Protein AF-A0A1R0GYL0-F1 (afdb_monomer_lite)

Foldseek 3Di:
DDDPVVVVVVVVVVVVVCVVVDVPPPDCVPVDPPWDKDKDKDKDDFDPPDDPVLVVVVVVCVVPPPPDDGDDDTFIFMWMWMATPVPGDIDTCDDDPDPPTPTDDPDDPPVVVVVVVVVVCCVVDPDDPPQLAAADDPPDDDDDDDDDDDDDDDDDDDDDDDDDDDDDDDDRDHAYAPDQAAPQVRHGQDQDDPPDPVSSQQWTAFPVGYIHGNVRVLVVVVVAQADPPPRHGGDDD

Radius of gyration: 33.48 Å; chains: 1; bounding box: 88×49×74 Å

Secondary structure (DSSP, 8-state):
---HHHHHHHHHHHHHHHHHH-TT---GGGS-TT--EEEEEEEPPPPTT--HHHHHHHHHHHHS------PPPPPPEEEEEEEETTTTEEEES-BTTB---EE-----TTHHHHHHHHHHHHHHS-----S-PPBP-------------------------------------PBP-S-SB-TTT-SB------SSTTGGGGEEE-TTS-EEEHHHHHHHHHH-SB-TTT-PBPPP-

Sequence (237 aa):
MPDSKTFNDSRAIIIDHYNKTFNDAVLEEDSNKDCEYFLLGKVIPVGQNFTSDDMSDIEKELENPTGKSMSRPPKMDLDLLVFSQNCNVVLTTKKNNSTEPLEGIKIQVYETKAKYASFLFSILFPETYNYHPFVSRNDEETNSTDRRDSSSSGLGIHNPSPINENDDMGQESAVSVTSKRCAICMLQVETESRSGLIGRASYMVTPCHHIFHTSCLDEWMRIKLECPVCRTPLPPI

InterPro domains:
  IPR001841 Zinc finger, RING-type [PF13639] (181-231)
  IPR001841 Zinc finger, RING-type [PS50089] (182-231)
  IPR001841 Zinc finger, RING-type [SM00184] (182-230)
  IPR013083 Zinc finger, RING/FYVE/PHD-type [G3DSA:3.30.40.10] (168-236)
  IPR050731 HRD1 family E3 ubiquitin-protein ligases [PTHR22763] (146-236)

pLDDT: mean 70.72, std 18.89, range [26.94, 95.25]

Organism: NCBI:txid133383

Structure (mmCIF, N/CA/C/O backbone):
data_AF-A0A1R0GYL0-F1
#
_entry.id   AF-A0A1R0GYL0-F1
#
loop_
_atom_site.group_PDB
_atom_site.id
_atom_site.type_symbol
_atom_site.label_atom_id
_atom_site.label_alt_id
_atom_site.label_comp_id
_atom_site.label_asym_id
_atom_site.label_entity_id
_atom_site.label_seq_id
_atom_site.pdbx_PDB_ins_code
_atom_site.Cartn_x
_atom_site.Cartn_y
_atom_site.Cartn_z
_atom_site.occupancy
_atom_site.B_iso_or_equiv
_atom_site.auth_seq_id
_atom_site.auth_comp_id
_atom_site.auth_asym_id
_atom_site.auth_atom_id
_atom_site.pdbx_PDB_model_num
ATOM 1 N N . MET A 1 1 ? -27.306 -15.040 3.546 1.00 48.69 1 MET A N 1
ATOM 2 C CA . MET A 1 1 ? -27.269 -14.742 4.993 1.00 48.69 1 MET A CA 1
ATOM 3 C C . MET A 1 1 ? -26.193 -15.629 5.592 1.00 48.69 1 MET A C 1
ATOM 5 O O . MET A 1 1 ? -26.243 -16.816 5.287 1.00 48.69 1 MET A O 1
ATOM 9 N N . PRO A 1 2 ? -25.189 -15.094 6.305 1.00 56.81 2 PRO A N 1
ATOM 10 C CA . PRO A 1 2 ? -24.201 -15.937 6.973 1.00 56.81 2 PRO A CA 1
ATOM 11 C C . PRO A 1 2 ? -24.902 -16.860 7.977 1.00 56.81 2 PRO A C 1
ATOM 13 O O . PRO A 1 2 ? -25.923 -16.497 8.562 1.00 56.81 2 PRO A O 1
ATOM 16 N N . ASP A 1 3 ? -24.390 -18.076 8.110 1.00 78.56 3 ASP A N 1
ATOM 17 C CA . ASP A 1 3 ? -24.867 -19.073 9.057 1.00 78.56 3 ASP A CA 1
ATOM 18 C C . ASP A 1 3 ? -24.568 -18.637 10.498 1.00 78.56 3 ASP A C 1
ATOM 20 O O . ASP A 1 3 ? -23.594 -17.932 10.781 1.00 78.56 3 ASP A O 1
ATOM 24 N N . SER A 1 4 ? -25.419 -19.062 11.433 1.00 78.19 4 SER A N 1
ATOM 25 C CA . SER A 1 4 ? -25.304 -18.702 12.853 1.00 78.19 4 SER A CA 1
ATOM 26 C C . SER A 1 4 ? -23.952 -19.093 13.452 1.00 78.19 4 SER A C 1
ATOM 28 O O . SER A 1 4 ? -23.466 -18.429 14.364 1.00 78.19 4 SER A O 1
ATOM 30 N N . LYS A 1 5 ? -23.313 -20.134 12.909 1.00 83.12 5 LYS A N 1
ATOM 31 C CA . LYS A 1 5 ? -21.987 -20.582 13.322 1.00 83.12 5 LYS A CA 1
ATOM 32 C C . LYS A 1 5 ? -20.902 -19.566 12.956 1.00 83.12 5 LYS A C 1
ATOM 34 O O . LYS A 1 5 ? -20.141 -19.178 13.833 1.00 83.12 5 LYS A O 1
ATOM 39 N N . THR A 1 6 ? -20.878 -19.071 11.719 1.00 77.69 6 THR A N 1
ATOM 40 C CA . THR A 1 6 ? -19.921 -18.032 11.300 1.00 77.69 6 THR A CA 1
ATOM 41 C C . THR A 1 6 ? -20.101 -16.743 12.099 1.00 77.69 6 THR A C 1
ATOM 43 O O . THR A 1 6 ? -19.114 -16.104 12.461 1.00 77.69 6 THR A O 1
ATOM 46 N N . PHE A 1 7 ? -21.343 -16.376 12.431 1.00 69.25 7 PHE A N 1
ATOM 47 C CA . PHE A 1 7 ? -21.630 -15.226 13.295 1.00 69.25 7 PHE A CA 1
ATOM 48 C C . PHE A 1 7 ? -21.096 -15.421 14.725 1.00 69.25 7 PHE A C 1
ATOM 50 O O . PHE A 1 7 ? -20.469 -14.525 15.282 1.00 69.25 7 PHE A O 1
ATOM 57 N N . ASN A 1 8 ? -21.273 -16.610 15.304 1.00 77.25 8 ASN A N 1
ATOM 58 C CA . ASN A 1 8 ? -20.774 -16.916 16.647 1.00 77.25 8 ASN A CA 1
ATOM 59 C C . ASN A 1 8 ? -19.242 -17.003 16.704 1.00 77.25 8 ASN A C 1
ATOM 61 O O . ASN A 1 8 ? -18.635 -16.495 17.645 1.00 77.25 8 ASN A O 1
ATOM 65 N N . ASP A 1 9 ? -18.616 -17.591 15.684 1.00 83.56 9 ASP A N 1
ATOM 66 C CA . ASP A 1 9 ? -17.158 -17.719 15.600 1.00 83.56 9 ASP A CA 1
ATOM 67 C C . ASP A 1 9 ? -16.501 -16.333 15.447 1.00 83.56 9 ASP A C 1
ATOM 69 O O . ASP A 1 9 ? -15.512 -16.023 16.112 1.00 83.56 9 ASP A O 1
ATOM 73 N N . SER A 1 10 ? -17.090 -15.451 14.632 1.00 72.88 10 SER A N 1
ATOM 74 C CA . SER A 1 10 ? -16.619 -14.065 14.491 1.00 72.88 10 SER A CA 1
ATOM 75 C C . SER A 1 10 ? -16.852 -13.231 15.754 1.00 72.88 10 SER A C 1
ATOM 77 O O . SER A 1 10 ? -15.957 -12.487 16.156 1.00 72.88 10 SER A O 1
ATOM 79 N N . ARG A 1 11 ? -17.986 -13.414 16.443 1.00 75.06 11 ARG A N 1
ATOM 80 C CA . ARG A 1 11 ? -18.254 -12.798 17.753 1.00 75.06 11 ARG A CA 1
ATOM 81 C C . ARG A 1 11 ? -17.190 -13.175 18.789 1.00 75.06 11 ARG A C 1
ATOM 83 O O . ARG A 1 11 ? -16.691 -12.300 19.488 1.00 75.06 11 ARG A O 1
ATOM 90 N N . ALA A 1 12 ? -16.803 -14.449 18.860 1.00 79.94 12 ALA A N 1
ATOM 91 C CA . ALA A 1 12 ? -15.796 -14.920 19.813 1.00 79.94 12 ALA A CA 1
ATOM 92 C C . ALA A 1 12 ? -14.412 -14.284 19.582 1.00 79.94 12 ALA A C 1
ATOM 94 O O . ALA A 1 12 ? -13.741 -13.901 20.539 1.00 79.94 12 ALA A O 1
ATOM 95 N N . ILE A 1 13 ? -14.008 -14.121 18.318 1.00 79.81 13 ILE A N 1
ATOM 96 C CA . ILE A 1 13 ? -12.730 -13.487 17.952 1.00 79.81 13 ILE A CA 1
ATOM 97 C C . ILE A 1 13 ? -12.723 -12.003 18.340 1.00 79.81 13 ILE A C 1
ATOM 99 O O . ILE A 1 13 ? -11.727 -11.504 18.862 1.00 79.81 13 ILE A O 1
ATOM 103 N N . ILE A 1 14 ? -13.836 -11.301 18.107 1.00 70.12 14 ILE A N 1
ATOM 104 C CA . ILE A 1 14 ? -13.983 -9.887 18.471 1.00 70.12 14 ILE A CA 1
ATOM 105 C C . ILE A 1 14 ? -13.894 -9.726 19.995 1.00 70.12 14 ILE A C 1
ATOM 107 O O . ILE A 1 14 ? -13.119 -8.900 20.471 1.00 70.12 14 ILE A O 1
ATOM 111 N N . ILE A 1 15 ? -14.613 -10.554 20.760 1.00 71.00 15 ILE A N 1
ATOM 112 C CA . ILE A 1 15 ? -14.594 -10.520 22.232 1.00 71.00 15 ILE A CA 1
ATOM 113 C C . ILE A 1 15 ? -13.180 -10.770 22.785 1.00 71.00 15 ILE A C 1
ATOM 115 O O . ILE A 1 15 ? -12.730 -10.030 23.659 1.00 71.00 15 ILE A O 1
ATOM 119 N N . ASP A 1 16 ? -12.449 -11.763 22.264 1.00 78.75 16 ASP A N 1
ATOM 120 C CA . ASP A 1 16 ? -11.065 -12.045 22.687 1.00 78.75 16 ASP A CA 1
ATOM 121 C C . ASP A 1 16 ? -10.112 -10.873 22.398 1.00 78.75 16 ASP A C 1
ATOM 123 O O . ASP A 1 16 ? -9.238 -10.563 23.209 1.00 78.75 16 ASP A O 1
ATOM 127 N N . HIS A 1 17 ? -10.297 -10.186 21.268 1.00 69.44 17 HIS A N 1
ATOM 128 C CA . HIS A 1 17 ? -9.487 -9.023 20.916 1.00 69.44 17 HIS A CA 1
ATOM 129 C C . HIS A 1 17 ? -9.746 -7.841 21.860 1.00 69.44 17 HIS A C 1
ATOM 131 O O . HIS A 1 17 ? -8.799 -7.281 22.409 1.00 69.44 17 HIS A O 1
ATOM 137 N N . TYR A 1 18 ? -11.014 -7.504 22.116 1.00 56.72 18 TYR A N 1
ATOM 138 C CA . TYR A 1 18 ? -11.371 -6.380 22.989 1.00 56.72 18 TYR A CA 1
ATOM 139 C C . TYR A 1 18 ? -10.976 -6.612 24.452 1.00 56.72 18 TYR A C 1
ATOM 141 O O . TYR A 1 18 ? -10.431 -5.700 25.073 1.00 56.72 18 TYR A O 1
ATOM 149 N N . ASN A 1 19 ? -11.139 -7.834 24.969 1.00 60.44 19 ASN A N 1
ATOM 150 C CA . ASN A 1 19 ? -10.719 -8.192 26.330 1.00 60.44 19 ASN A CA 1
ATOM 151 C C . ASN A 1 19 ? -9.202 -8.076 26.544 1.00 60.44 19 ASN A C 1
ATOM 153 O O . ASN A 1 19 ? -8.753 -7.844 27.662 1.00 60.44 19 ASN A O 1
ATOM 157 N N . LYS A 1 20 ? -8.397 -8.234 25.485 1.00 63.56 20 LYS A N 1
ATOM 158 C CA . LYS A 1 20 ? -6.936 -8.066 25.554 1.00 63.56 20 LYS A CA 1
ATOM 159 C C . LYS A 1 20 ? -6.496 -6.606 25.506 1.00 63.56 20 LYS A C 1
ATOM 161 O O . LYS A 1 20 ? -5.394 -6.302 25.956 1.00 63.56 20 LYS A O 1
ATOM 166 N N . THR A 1 21 ? -7.308 -5.718 24.936 1.00 49.72 21 THR A N 1
ATOM 167 C CA . THR A 1 21 ? -6.934 -4.315 24.693 1.00 49.72 21 THR A CA 1
ATOM 168 C C . THR A 1 21 ? -7.527 -3.359 25.727 1.00 49.72 21 THR A C 1
ATOM 170 O O . THR A 1 21 ? -6.908 -2.347 26.040 1.00 49.72 21 THR A O 1
ATOM 173 N N . PHE A 1 22 ? -8.681 -3.687 26.308 1.00 48.06 22 PHE A N 1
ATOM 174 C CA . PHE A 1 22 ? -9.379 -2.832 27.261 1.00 48.06 22 PHE A CA 1
ATOM 175 C C . PHE A 1 22 ? -9.906 -3.669 28.432 1.00 48.06 22 PHE A C 1
ATOM 177 O O . PHE A 1 22 ? -10.863 -4.420 28.279 1.00 48.06 22 PHE A O 1
ATOM 184 N N . ASN A 1 23 ? -9.331 -3.495 29.627 1.00 51.31 23 ASN A N 1
ATOM 185 C CA . ASN A 1 23 ? -9.823 -4.155 30.850 1.00 51.31 23 ASN A CA 1
ATOM 186 C C . ASN A 1 23 ? -11.242 -3.701 31.270 1.00 51.31 23 ASN A C 1
ATOM 188 O O . ASN A 1 23 ? -11.839 -4.347 32.119 1.00 51.31 23 ASN A O 1
ATOM 192 N N . ASP A 1 24 ? -11.772 -2.623 30.676 1.00 50.41 24 ASP A N 1
ATOM 193 C CA . ASP A 1 24 ? -13.107 -2.056 30.941 1.00 50.41 24 ASP A CA 1
ATOM 194 C C . ASP A 1 24 ? -13.906 -1.830 29.634 1.00 50.41 24 ASP A C 1
ATOM 196 O O . ASP A 1 24 ? -14.695 -0.887 29.530 1.00 50.41 24 ASP A O 1
ATOM 200 N N . ALA A 1 25 ? -13.698 -2.637 28.585 1.00 42.41 25 ALA A N 1
ATOM 201 C CA . ALA A 1 25 ? -14.632 -2.609 27.458 1.00 42.41 25 ALA A CA 1
ATOM 202 C C . ALA A 1 25 ? -15.966 -3.211 27.920 1.00 42.41 25 ALA A C 1
ATOM 204 O O . ALA A 1 25 ? -16.074 -4.419 28.110 1.00 42.41 25 ALA A O 1
ATOM 205 N N . VAL A 1 26 ? -16.974 -2.359 28.118 1.00 49.19 26 VAL A N 1
ATOM 206 C CA . VAL A 1 26 ? -18.366 -2.762 28.363 1.00 49.19 26 VAL A CA 1
ATOM 207 C C . VAL A 1 26 ? -18.815 -3.628 27.180 1.00 49.19 26 VAL A C 1
ATOM 209 O O . VAL A 1 26 ? -19.062 -3.119 26.087 1.00 49.19 26 VAL A O 1
ATOM 212 N N . LEU A 1 27 ? -18.827 -4.949 27.374 1.00 46.47 27 LEU A N 1
ATOM 213 C CA . LEU A 1 27 ? -19.212 -5.929 26.362 1.00 46.47 27 LEU A CA 1
ATOM 214 C C . LEU A 1 27 ? -20.727 -5.862 26.115 1.00 46.47 27 LEU A C 1
ATOM 216 O O . LEU A 1 27 ? -21.514 -5.671 27.038 1.00 46.47 27 LEU A O 1
ATOM 220 N N . GLU A 1 28 ? -21.141 -6.090 24.864 1.00 50.44 28 GLU A N 1
ATOM 221 C CA . GLU A 1 28 ? -22.541 -6.070 24.397 1.00 50.44 28 GLU A CA 1
ATOM 222 C C . GLU A 1 28 ? -23.508 -6.981 25.184 1.00 50.44 28 GLU A C 1
ATOM 224 O O . GLU A 1 28 ? -24.721 -6.846 25.030 1.00 50.44 28 GLU A O 1
ATOM 229 N N . GLU A 1 29 ? -23.018 -7.899 26.025 1.00 49.88 29 GLU A N 1
ATOM 230 C CA . GLU A 1 29 ? -23.872 -8.752 26.869 1.00 49.88 29 GLU A CA 1
ATOM 231 C C . GLU A 1 29 ? -24.602 -7.981 27.976 1.00 49.88 29 GLU A C 1
ATOM 233 O O . GLU A 1 29 ? -25.660 -8.435 28.410 1.00 49.88 29 GLU A O 1
ATOM 238 N N . ASP A 1 30 ? -24.131 -6.782 28.331 1.00 47.06 30 ASP A N 1
ATOM 239 C CA . ASP A 1 30 ? -24.835 -5.871 29.243 1.00 47.06 30 ASP A CA 1
ATOM 240 C C . ASP A 1 30 ? -25.770 -4.889 28.509 1.00 47.06 30 ASP A C 1
ATOM 242 O O . ASP A 1 30 ? -26.484 -4.103 29.143 1.00 47.06 30 ASP A O 1
ATOM 246 N N . SER A 1 31 ? -25.809 -4.924 27.168 1.00 51.12 31 SER A N 1
ATOM 247 C CA . SER A 1 31 ? -26.788 -4.148 26.405 1.00 51.12 31 SER A CA 1
ATOM 248 C C . SER A 1 31 ? -28.138 -4.863 26.428 1.00 51.12 31 SER A C 1
ATOM 250 O O . SER A 1 31 ? -28.392 -5.841 25.721 1.00 51.12 31 SER A O 1
ATOM 252 N N . ASN A 1 32 ? -29.022 -4.407 27.313 1.00 55.00 32 ASN A N 1
ATOM 253 C CA . ASN A 1 32 ? -30.397 -4.883 27.350 1.00 55.00 32 ASN A CA 1
ATOM 254 C C . ASN A 1 32 ? -31.016 -4.642 25.961 1.00 55.00 32 ASN A C 1
ATOM 256 O O . ASN A 1 32 ? -30.908 -3.538 25.424 1.00 55.00 32 ASN A O 1
ATOM 260 N N . LYS A 1 33 ? -31.670 -5.652 25.374 1.00 58.66 33 LYS A N 1
ATOM 261 C CA . LYS A 1 33 ? -32.236 -5.577 24.007 1.00 58.66 33 LYS A CA 1
ATOM 262 C C . LYS A 1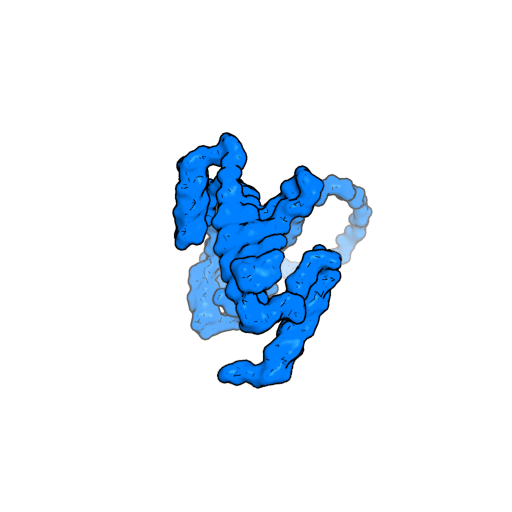 33 ? -33.287 -4.466 23.835 1.00 58.66 33 LYS A C 1
ATOM 264 O O . LYS A 1 33 ? -33.640 -4.146 22.704 1.00 58.66 33 LYS A O 1
ATOM 269 N N . ASP A 1 34 ? -33.731 -3.874 24.943 1.00 74.25 34 ASP A N 1
ATOM 270 C CA . ASP A 1 34 ? -34.719 -2.796 25.016 1.00 7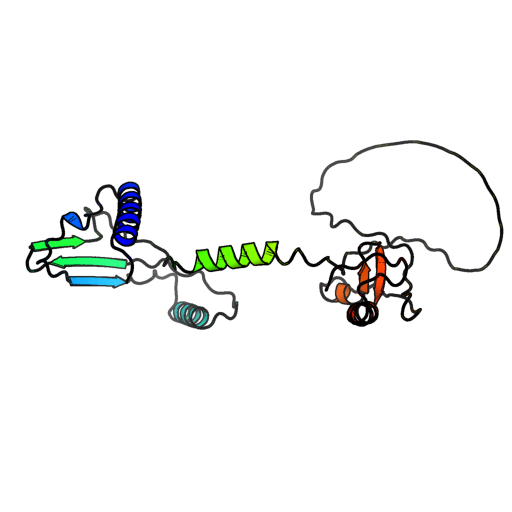4.25 34 ASP A CA 1
ATOM 271 C C . ASP A 1 34 ? -34.096 -1.394 25.244 1.00 74.25 34 ASP A C 1
ATOM 273 O O . ASP A 1 34 ? -34.815 -0.396 25.373 1.00 74.25 34 ASP A O 1
ATOM 277 N N . CYS A 1 35 ? -32.761 -1.278 25.312 1.00 76.50 35 CYS A N 1
ATOM 278 C CA . CYS A 1 35 ? -32.083 0.014 25.432 1.00 76.50 35 CYS A CA 1
ATOM 279 C C . CYS A 1 35 ? -31.913 0.676 24.058 1.00 76.50 35 CYS A C 1
ATOM 281 O O . CYS A 1 35 ? -31.200 0.170 23.193 1.00 76.50 35 CYS A O 1
ATOM 283 N N . GLU A 1 36 ? -32.489 1.863 23.877 1.00 81.62 36 GLU A N 1
ATOM 284 C CA . GLU A 1 36 ? -32.104 2.758 22.783 1.00 81.62 36 GLU A CA 1
ATOM 285 C C . GLU A 1 36 ? -30.829 3.513 23.176 1.00 81.62 36 GLU A C 1
ATOM 287 O O . GLU A 1 36 ? -30.760 4.065 24.280 1.00 81.62 36 GLU A O 1
ATOM 292 N N . TYR A 1 37 ? -29.827 3.534 22.294 1.00 81.56 37 TYR A N 1
ATOM 293 C CA . TYR A 1 37 ? -28.556 4.226 22.511 1.00 81.56 37 TYR A CA 1
ATOM 294 C C . TYR A 1 37 ? -28.390 5.375 21.518 1.00 81.56 37 TYR A C 1
ATOM 296 O O . TYR A 1 37 ? -28.484 5.191 20.306 1.00 81.56 37 TYR A O 1
ATOM 304 N N . PHE A 1 38 ? -28.075 6.554 22.042 1.00 83.44 38 PHE A N 1
ATOM 305 C CA . PHE A 1 38 ? -27.713 7.737 21.275 1.00 83.44 38 PHE A CA 1
ATOM 306 C C . PHE A 1 38 ? -26.204 7.924 21.328 1.00 83.44 38 PHE A C 1
ATOM 308 O O . PHE A 1 38 ? -25.622 7.950 22.411 1.00 83.44 38 PHE A O 1
ATOM 315 N N . LEU A 1 39 ? -25.582 8.077 20.161 1.00 85.62 39 LEU A N 1
ATOM 316 C CA . LEU A 1 39 ? -24.150 8.302 20.011 1.00 85.62 39 LEU A CA 1
ATOM 317 C C . LEU A 1 39 ? -23.914 9.722 19.493 1.00 85.62 39 LEU A C 1
ATOM 319 O O . LEU A 1 39 ? -24.354 10.081 18.402 1.00 85.62 39 LEU A O 1
ATOM 323 N N . LEU A 1 40 ? -23.215 10.528 20.285 1.00 84.69 40 LEU A N 1
ATOM 324 C CA . LEU A 1 40 ? -22.771 11.870 19.934 1.00 84.69 40 LEU A CA 1
ATOM 325 C C . LEU A 1 40 ? -21.248 11.855 19.823 1.00 84.69 40 LEU A C 1
ATOM 327 O O . LEU A 1 40 ? -20.556 11.557 20.794 1.00 84.69 40 LEU A O 1
ATOM 331 N N . GLY A 1 41 ? -20.733 12.166 18.635 1.00 85.62 41 GLY A N 1
ATOM 332 C CA . GLY A 1 41 ? -19.300 12.268 18.367 1.00 85.62 41 GLY A CA 1
ATOM 333 C C . GLY A 1 41 ? -18.910 13.701 18.023 1.00 85.62 41 GLY A C 1
ATOM 334 O O . GLY A 1 41 ? -19.577 14.343 17.210 1.00 85.62 41 GLY A O 1
ATOM 335 N N . LYS A 1 42 ? -17.823 14.201 18.613 1.00 84.38 42 LYS A N 1
ATOM 336 C CA . LYS A 1 42 ? -17.222 15.493 18.270 1.00 84.38 42 LYS A CA 1
ATOM 337 C C . LYS A 1 42 ? -15.750 15.301 17.928 1.00 84.38 42 LYS A C 1
ATOM 339 O O . LYS A 1 42 ? -14.988 14.802 18.747 1.00 84.38 42 LYS A O 1
ATOM 344 N N . VAL A 1 43 ? -15.350 15.764 16.746 1.00 85.69 43 VAL A N 1
ATOM 345 C CA . VAL A 1 43 ? -13.934 15.863 16.373 1.00 85.69 43 VAL A CA 1
ATOM 346 C C . VAL A 1 43 ? -13.328 17.085 17.064 1.00 85.69 43 VAL A C 1
ATOM 348 O O . VAL A 1 43 ? -13.901 18.180 17.028 1.00 85.69 43 VAL A O 1
ATOM 351 N N . ILE A 1 44 ? -12.196 16.898 17.734 1.00 82.50 44 ILE A N 1
ATOM 352 C CA . ILE A 1 44 ? -11.471 17.976 18.410 1.00 82.50 44 ILE A CA 1
ATOM 353 C C . ILE A 1 44 ? -10.735 18.818 17.355 1.00 82.50 44 ILE A C 1
ATOM 355 O O . ILE A 1 44 ? -10.193 18.264 16.397 1.00 82.50 44 ILE A O 1
ATOM 359 N N . PRO A 1 45 ? -10.722 20.159 17.487 1.00 83.44 45 PRO A N 1
ATOM 360 C CA . PRO A 1 45 ? -9.996 21.015 16.559 1.00 83.44 45 PRO A CA 1
ATOM 361 C C . PRO A 1 45 ? -8.498 20.696 16.557 1.00 83.44 45 PRO A C 1
ATOM 363 O O . PRO A 1 45 ? -7.888 20.489 17.606 1.00 83.44 45 PRO A O 1
ATOM 366 N N . VAL A 1 46 ? -7.907 20.720 15.365 1.00 83.38 46 VAL A N 1
ATOM 367 C CA . VAL A 1 46 ? -6.467 20.540 15.161 1.00 83.38 46 VAL A CA 1
ATOM 368 C C . VAL A 1 46 ? -5.696 21.684 15.840 1.00 83.38 46 VAL A C 1
ATOM 370 O O . VAL A 1 46 ? -6.152 22.829 15.864 1.00 83.38 46 VAL A O 1
ATOM 373 N N . GLY A 1 47 ? -4.533 21.380 16.426 1.00 79.31 47 GLY A N 1
ATOM 374 C CA . GLY A 1 47 ? -3.682 22.379 17.083 1.00 79.31 47 GLY A CA 1
ATOM 375 C C . GLY A 1 47 ? -3.209 23.491 16.133 1.00 79.31 47 GLY A C 1
ATOM 376 O O . GLY A 1 47 ? -3.223 23.329 14.917 1.00 79.31 47 GLY A O 1
ATOM 377 N N . GLN A 1 48 ? -2.712 24.605 16.688 1.00 79.81 48 GLN A N 1
ATOM 378 C CA . GLN A 1 48 ? -2.320 25.827 15.946 1.00 79.81 48 GLN A CA 1
ATOM 379 C C . GLN A 1 48 ? -1.213 25.644 14.884 1.00 79.81 48 GLN A C 1
ATOM 381 O O . GLN A 1 48 ? -0.866 26.596 14.193 1.00 79.81 48 GLN A O 1
ATOM 386 N N . ASN A 1 49 ? -0.650 24.444 14.747 1.00 83.00 49 ASN A N 1
ATOM 387 C CA . ASN A 1 49 ? 0.418 24.129 13.798 1.00 83.00 49 ASN A CA 1
ATOM 388 C C . ASN A 1 49 ? -0.075 23.936 12.353 1.00 83.00 49 ASN A C 1
ATOM 390 O O . ASN A 1 49 ? 0.753 23.728 11.472 1.00 83.00 49 ASN A O 1
ATOM 394 N N . PHE A 1 50 ? -1.389 23.965 12.117 1.00 83.56 50 PHE A N 1
ATOM 395 C CA . PHE A 1 50 ? -1.998 23.761 10.804 1.00 83.56 50 PHE A CA 1
ATOM 396 C C . PHE A 1 50 ? -2.816 24.983 10.399 1.00 83.56 50 PHE A C 1
ATOM 398 O O . PHE A 1 50 ? -3.609 25.501 11.190 1.00 83.56 50 PHE A O 1
ATOM 405 N N . THR A 1 51 ? -2.639 25.437 9.160 1.00 87.81 51 THR A N 1
ATOM 406 C CA . THR A 1 51 ? -3.482 26.480 8.569 1.00 87.81 51 THR A CA 1
ATOM 407 C C . THR A 1 51 ? -4.697 25.868 7.865 1.00 87.81 51 THR A C 1
ATOM 409 O O . THR A 1 51 ? -4.730 24.674 7.568 1.00 87.81 51 THR A O 1
ATOM 412 N N . SER A 1 52 ? -5.719 26.684 7.584 1.00 87.00 52 SER A N 1
ATOM 413 C CA . SER A 1 52 ? -6.890 26.231 6.814 1.00 87.00 52 SER A CA 1
ATOM 414 C C . SER A 1 52 ? -6.509 25.749 5.411 1.00 87.00 52 SER A C 1
ATOM 416 O O . SER A 1 52 ? -7.147 24.838 4.886 1.00 87.00 52 SER A O 1
ATOM 418 N N . ASP A 1 53 ? -5.474 26.346 4.819 1.00 89.56 53 ASP A N 1
ATOM 419 C CA . ASP A 1 53 ? -4.999 25.984 3.485 1.00 89.56 53 ASP A CA 1
ATOM 420 C C . ASP A 1 53 ? -4.315 24.613 3.511 1.00 89.56 53 ASP A C 1
ATOM 422 O O . ASP A 1 53 ? -4.587 23.780 2.651 1.00 89.56 53 ASP A O 1
ATOM 426 N N . ASP A 1 54 ? -3.521 24.330 4.552 1.00 88.56 54 ASP A N 1
ATOM 427 C CA . ASP A 1 54 ? -2.915 23.007 4.750 1.00 88.56 54 ASP A CA 1
ATOM 428 C C . ASP A 1 54 ? -3.983 21.911 4.866 1.00 88.56 54 ASP A C 1
ATOM 430 O O . ASP A 1 54 ? -3.839 20.836 4.286 1.00 88.56 54 ASP A O 1
ATOM 434 N N . MET A 1 55 ? -5.071 22.185 5.595 1.00 87.56 55 MET A N 1
ATOM 435 C CA . MET A 1 55 ? -6.181 21.240 5.750 1.00 87.56 55 MET A CA 1
ATOM 436 C C . MET A 1 55 ? -6.899 20.990 4.419 1.00 87.56 55 MET A C 1
ATOM 438 O O . MET A 1 55 ? -7.159 19.837 4.080 1.00 87.56 55 MET A O 1
ATOM 442 N N . SER A 1 56 ? -7.158 22.045 3.639 1.00 89.12 56 SER A N 1
ATOM 443 C CA . SER A 1 56 ? -7.782 21.917 2.317 1.00 89.12 56 SER A CA 1
ATOM 444 C C . SER A 1 56 ? -6.896 21.162 1.325 1.00 89.12 56 SER A C 1
ATOM 446 O O . SER A 1 56 ? -7.414 20.401 0.505 1.00 89.12 56 SER A O 1
ATOM 448 N N . ASP A 1 57 ? -5.580 21.373 1.374 1.00 90.69 57 ASP A N 1
ATOM 449 C CA . ASP A 1 57 ? -4.625 20.648 0.538 1.00 90.69 57 ASP A CA 1
ATOM 450 C C . ASP A 1 57 ? -4.624 19.158 0.896 1.00 90.69 57 ASP A C 1
ATOM 452 O O . ASP A 1 57 ? -4.696 18.312 0.000 1.00 90.69 57 ASP A O 1
ATOM 456 N N . ILE A 1 58 ? -4.630 18.840 2.198 1.00 89.25 58 ILE A N 1
ATOM 457 C CA . ILE A 1 58 ? -4.708 17.459 2.681 1.00 89.25 58 ILE A CA 1
ATOM 458 C C . ILE A 1 58 ? -5.999 16.775 2.221 1.00 89.25 58 ILE A C 1
ATOM 460 O O . ILE A 1 58 ? -5.943 15.658 1.707 1.00 89.25 58 ILE A O 1
ATOM 464 N N . GLU A 1 59 ? -7.153 17.428 2.376 1.00 89.69 59 GLU A N 1
ATOM 465 C CA . GLU A 1 59 ? -8.451 16.884 1.955 1.00 89.69 59 GLU A CA 1
ATOM 466 C C . GLU A 1 59 ? -8.491 16.604 0.451 1.00 89.69 59 GLU A C 1
ATOM 468 O O . GLU A 1 59 ? -8.886 15.519 0.027 1.00 89.69 59 GLU A O 1
ATOM 473 N N . LYS A 1 60 ? -8.010 17.545 -0.364 1.00 91.25 60 LYS A N 1
ATOM 474 C CA . LYS A 1 60 ? -8.023 17.411 -1.822 1.00 91.25 60 LYS A CA 1
ATOM 475 C C . LYS A 1 60 ? -7.149 16.260 -2.321 1.00 91.25 60 LYS A C 1
ATOM 477 O O . LYS A 1 60 ? -7.544 15.550 -3.246 1.00 91.25 60 LYS A O 1
ATOM 482 N N . GLU A 1 61 ? -5.976 16.082 -1.724 1.00 90.69 61 GLU A N 1
ATOM 483 C CA . GLU A 1 61 ? -5.072 14.975 -2.048 1.00 90.69 61 GLU A CA 1
ATOM 484 C C . GLU A 1 61 ? -5.606 13.630 -1.525 1.00 90.69 61 GLU A C 1
ATOM 486 O O . GLU A 1 61 ? -5.403 12.601 -2.166 1.00 90.69 61 GLU A O 1
ATOM 491 N N . LEU A 1 62 ? -6.332 13.618 -0.398 1.00 85.50 62 LEU A N 1
ATOM 492 C CA . LEU A 1 62 ? -7.029 12.422 0.092 1.00 85.50 62 LEU A CA 1
ATOM 493 C C . LEU A 1 62 ? -8.180 12.004 -0.830 1.00 85.50 62 LEU A C 1
ATOM 495 O O . LEU A 1 62 ? -8.389 10.809 -1.038 1.00 85.50 62 LEU A O 1
ATOM 499 N N . GLU A 1 63 ? -8.926 12.964 -1.380 1.00 90.69 63 GLU A N 1
ATOM 500 C CA . GLU A 1 63 ? -9.975 12.694 -2.367 1.00 90.69 63 GLU A CA 1
ATOM 501 C C . GLU A 1 63 ? -9.394 12.228 -3.709 1.00 90.69 63 GLU A C 1
ATOM 503 O O . GLU A 1 63 ? -9.965 11.349 -4.355 1.00 90.69 63 GLU A O 1
ATOM 508 N N . ASN A 1 64 ? -8.260 12.802 -4.127 1.00 92.56 64 ASN A N 1
ATOM 509 C CA . ASN A 1 64 ? -7.620 12.532 -5.412 1.00 92.56 64 ASN A CA 1
ATOM 510 C C . ASN A 1 64 ? -6.096 12.378 -5.237 1.00 92.56 64 ASN A C 1
ATOM 512 O O . ASN A 1 64 ? -5.383 13.378 -5.311 1.00 92.56 64 ASN A O 1
ATOM 516 N N . PRO A 1 65 ? -5.572 11.153 -5.046 1.00 87.69 65 PRO A N 1
ATOM 517 C CA . PRO A 1 65 ? -4.154 10.941 -4.763 1.00 87.69 65 PRO A CA 1
ATOM 518 C C . PRO A 1 65 ? -3.292 11.255 -5.995 1.00 87.69 65 PRO A C 1
ATOM 520 O O . PRO A 1 65 ? -3.290 10.506 -6.973 1.00 87.69 65 PRO A O 1
ATOM 523 N N . THR A 1 66 ? -2.543 12.357 -5.947 1.00 89.50 66 THR A N 1
ATOM 524 C CA . THR A 1 66 ? -1.625 12.806 -7.008 1.00 89.50 66 THR A CA 1
ATOM 525 C C . THR A 1 66 ? -0.151 12.550 -6.686 1.00 89.50 66 THR A C 1
ATOM 527 O O . THR A 1 66 ? 0.703 12.668 -7.566 1.00 89.50 66 THR A O 1
ATOM 530 N N . GLY A 1 67 ? 0.161 12.169 -5.445 1.00 87.31 67 GLY A N 1
ATOM 531 C CA . GLY A 1 67 ? 1.522 11.970 -4.953 1.00 87.31 67 GLY A CA 1
ATOM 532 C C . GLY A 1 67 ? 2.247 13.277 -4.622 1.00 87.31 67 GLY A C 1
ATOM 533 O O . GLY A 1 67 ? 3.478 13.291 -4.545 1.00 87.31 67 GLY A O 1
ATOM 534 N N . LYS A 1 68 ? 1.518 14.387 -4.445 1.00 86.50 68 LYS A N 1
ATOM 535 C CA . LYS A 1 68 ? 2.101 15.681 -4.065 1.00 86.50 68 LYS A CA 1
ATOM 536 C C . LYS A 1 68 ? 2.687 15.581 -2.651 1.00 86.50 68 LYS A C 1
ATOM 538 O O . LYS A 1 68 ? 2.064 15.047 -1.739 1.00 86.50 68 LYS A O 1
ATOM 543 N N . SER A 1 69 ? 3.887 16.126 -2.442 1.00 84.38 69 SER A N 1
ATOM 544 C CA . SER A 1 69 ? 4.448 16.246 -1.090 1.00 84.38 69 SER A CA 1
ATOM 545 C C . SER A 1 69 ? 3.590 17.206 -0.262 1.00 84.38 69 SER A C 1
ATOM 547 O O . SER A 1 69 ? 3.433 18.365 -0.646 1.00 84.38 69 SER A O 1
ATOM 549 N N . MET A 1 70 ? 3.076 16.745 0.879 1.00 82.81 70 MET A N 1
ATOM 550 C CA . MET A 1 70 ? 2.210 17.528 1.766 1.00 82.81 70 MET A CA 1
ATOM 551 C C . MET A 1 70 ? 2.706 17.544 3.212 1.00 82.81 70 MET A C 1
ATOM 553 O O . MET A 1 70 ? 3.589 16.772 3.600 1.00 82.81 70 MET A O 1
ATOM 557 N N . SER A 1 71 ? 2.116 18.431 4.017 1.00 82.56 71 SER A N 1
ATOM 558 C CA . SER A 1 71 ? 2.241 18.392 5.471 1.00 82.56 71 SER A CA 1
ATOM 559 C C . SER A 1 71 ? 1.687 17.067 6.013 1.00 82.56 71 SER A C 1
ATOM 561 O O . SER A 1 71 ? 0.831 16.415 5.411 1.00 82.56 71 SER A O 1
ATOM 563 N N . ARG A 1 72 ? 2.241 16.602 7.138 1.00 81.44 72 ARG A N 1
ATOM 564 C CA . ARG A 1 72 ? 1.821 15.325 7.729 1.00 81.44 72 ARG A CA 1
ATOM 565 C C . ARG A 1 72 ? 0.379 15.450 8.233 1.00 81.44 72 ARG A C 1
ATOM 567 O O . ARG A 1 72 ? 0.098 16.448 8.894 1.00 81.44 72 ARG A O 1
ATOM 574 N N . PRO A 1 73 ? -0.494 14.451 8.004 1.00 82.44 73 PRO A N 1
ATOM 575 C CA . PRO A 1 73 ? -1.855 14.481 8.521 1.00 82.44 73 PRO A CA 1
ATOM 576 C C . PRO A 1 73 ? -1.865 14.724 10.038 1.00 82.44 73 PRO A C 1
ATOM 578 O O . PRO A 1 73 ? -1.105 14.061 10.758 1.00 82.44 73 PRO A O 1
ATOM 581 N N . PRO A 1 74 ? -2.683 15.665 10.539 1.00 81.69 74 PRO A N 1
ATOM 582 C CA . PRO A 1 74 ? -2.804 15.890 11.970 1.00 81.69 74 PRO A CA 1
ATOM 583 C C . PRO A 1 74 ? -3.398 14.659 12.656 1.00 81.69 74 PRO A C 1
ATOM 585 O O . PRO A 1 74 ? -4.202 13.926 12.076 1.00 81.69 74 PRO A O 1
ATOM 588 N N . LYS A 1 75 ? -3.029 14.444 13.922 1.00 77.56 75 LYS A N 1
ATOM 589 C CA . LYS A 1 75 ? -3.745 13.486 14.766 1.00 77.56 75 LYS A CA 1
ATOM 590 C C . LYS A 1 75 ? -5.185 13.974 14.944 1.00 77.56 75 LYS A C 1
ATOM 592 O O . LYS A 1 75 ? -5.395 15.137 15.280 1.00 77.56 75 LYS A O 1
ATOM 597 N N . MET A 1 76 ? -6.150 13.100 14.676 1.00 75.62 76 MET A N 1
ATOM 598 C CA . MET A 1 76 ? -7.566 13.379 14.892 1.00 75.62 76 MET A CA 1
ATOM 599 C C . MET A 1 76 ? -7.997 12.747 16.207 1.00 75.62 76 MET A C 1
ATOM 601 O O . MET A 1 76 ? -7.925 11.527 16.349 1.00 75.62 76 MET A O 1
ATOM 605 N N . ASP A 1 77 ? -8.492 13.582 17.112 1.00 76.88 77 ASP A N 1
ATOM 606 C CA . ASP A 1 77 ? -9.058 13.141 18.379 1.00 76.88 77 ASP A CA 1
ATOM 607 C C . ASP A 1 77 ? -10.587 13.211 18.300 1.00 76.88 77 ASP A C 1
ATOM 609 O O . ASP A 1 77 ? -11.160 14.207 17.838 1.00 76.88 77 ASP A O 1
ATOM 613 N N . LEU A 1 78 ? -11.256 12.146 18.744 1.00 79.38 78 LEU A N 1
ATOM 614 C CA . LEU A 1 78 ? -12.712 12.046 18.782 1.00 79.38 78 LEU A CA 1
ATOM 615 C C . LEU A 1 78 ? -13.191 11.914 20.230 1.00 79.38 78 LEU A C 1
ATOM 617 O O . LEU A 1 78 ? -12.868 10.941 20.914 1.00 79.38 78 LEU A O 1
ATOM 621 N N . ASP A 1 79 ? -14.029 12.855 20.657 1.00 79.25 79 ASP A N 1
ATOM 622 C CA . ASP A 1 79 ? -14.803 12.736 21.890 1.00 79.25 79 ASP A CA 1
ATOM 623 C C . ASP A 1 79 ? -16.127 12.038 21.585 1.00 79.25 79 ASP A C 1
ATOM 625 O O . ASP A 1 79 ? -16.917 12.514 20.762 1.00 79.25 79 ASP A O 1
ATOM 629 N N . LEU A 1 80 ? -16.375 10.915 22.262 1.00 81.12 80 LEU A N 1
ATOM 630 C CA . LEU A 1 80 ? -17.589 10.124 22.099 1.00 81.12 80 LEU A CA 1
ATOM 631 C C . LEU A 1 80 ? -18.401 10.121 23.395 1.00 81.12 80 LEU A C 1
ATOM 633 O O . LEU A 1 80 ? -17.890 9.812 24.476 1.00 81.12 80 LEU A O 1
ATOM 637 N N . LEU A 1 81 ? -19.687 10.433 23.266 1.00 80.88 81 LEU A N 1
ATOM 638 C CA . LEU A 1 81 ? -20.693 10.297 24.309 1.00 80.88 81 LEU A CA 1
ATOM 639 C C . LEU A 1 81 ? -21.772 9.342 23.808 1.00 80.88 81 LEU A C 1
ATOM 641 O O . LEU A 1 81 ? -22.477 9.645 22.847 1.00 80.88 81 LEU A O 1
ATOM 645 N N . VAL A 1 82 ? -21.916 8.205 24.477 1.00 83.94 82 VAL A N 1
ATOM 646 C CA . VAL A 1 82 ? -23.000 7.256 24.223 1.00 83.94 82 VAL A CA 1
ATOM 647 C C . VAL A 1 82 ? -23.914 7.256 25.433 1.00 83.94 82 VAL A C 1
ATOM 649 O O . VAL A 1 82 ? -23.449 7.053 26.548 1.00 83.94 82 VAL A O 1
ATOM 652 N N . PHE A 1 83 ? -25.209 7.486 25.250 1.00 82.50 83 PHE A N 1
ATOM 653 C CA . PHE A 1 83 ? -26.158 7.450 26.360 1.00 82.50 83 PHE A CA 1
ATOM 654 C C . PHE A 1 83 ? -27.449 6.734 25.983 1.00 82.50 83 PHE A C 1
ATOM 656 O O . PHE A 1 83 ? -27.879 6.775 24.834 1.00 82.50 83 PHE A O 1
ATOM 663 N N . SER A 1 84 ? -28.078 6.091 26.964 1.00 84.12 84 SER A N 1
ATOM 664 C CA . SER A 1 84 ? -29.384 5.453 26.812 1.00 84.12 84 SER A CA 1
ATOM 665 C C . SER A 1 84 ? -30.419 6.110 27.713 1.00 84.12 84 SER A C 1
ATOM 667 O O . SER A 1 84 ? -30.220 6.207 28.924 1.00 84.12 84 SER A O 1
ATOM 669 N N . GLN A 1 85 ? -31.546 6.522 27.130 1.00 80.81 85 GLN A N 1
ATOM 670 C CA . GLN A 1 85 ? -32.654 7.131 27.874 1.00 80.81 85 GLN A CA 1
ATOM 671 C C . GLN A 1 85 ? -33.449 6.093 28.681 1.00 80.81 85 GLN A C 1
ATOM 673 O O . GLN A 1 85 ? -33.941 6.402 29.762 1.00 80.81 85 GLN A O 1
ATOM 678 N N . ASN A 1 86 ? -33.528 4.852 28.186 1.00 81.38 86 ASN A N 1
ATOM 679 C CA . ASN A 1 86 ? -34.327 3.787 28.804 1.00 81.38 86 ASN A CA 1
ATOM 680 C C . ASN A 1 86 ? -33.578 3.089 29.939 1.00 81.38 86 ASN A C 1
ATOM 682 O O . ASN A 1 86 ? -34.178 2.667 30.924 1.00 81.38 86 ASN A O 1
ATOM 686 N N . CYS A 1 87 ? -32.261 2.966 29.794 1.00 79.94 87 CYS A N 1
ATOM 687 C CA . CYS A 1 87 ? -31.432 2.184 30.705 1.00 79.94 87 CYS A CA 1
ATOM 688 C C . CYS A 1 87 ? -30.576 3.050 31.632 1.00 79.94 87 CYS A C 1
ATOM 690 O O . CYS A 1 87 ? -29.883 2.510 32.488 1.00 79.94 87 CYS A O 1
ATOM 692 N N . ASN A 1 88 ? -30.644 4.381 31.487 1.00 71.62 88 ASN A N 1
ATOM 693 C CA . ASN A 1 88 ? -29.910 5.354 32.300 1.00 71.62 88 ASN A CA 1
ATOM 694 C C . ASN A 1 88 ? -28.405 5.031 32.397 1.00 71.62 88 ASN A C 1
ATOM 696 O O . ASN A 1 88 ? -27.798 5.081 33.466 1.00 71.62 88 ASN A O 1
ATOM 700 N N . VAL A 1 89 ? -27.817 4.660 31.258 1.00 74.19 89 VAL A N 1
ATOM 701 C CA . VAL A 1 89 ? -26.380 4.403 31.109 1.00 74.19 89 VAL A CA 1
ATOM 702 C C . VAL A 1 89 ? -25.780 5.524 30.276 1.00 74.19 89 VAL A C 1
ATOM 704 O O . VAL A 1 89 ? -26.347 5.903 29.250 1.00 74.19 89 VAL A O 1
ATOM 707 N N . VAL A 1 90 ? -24.624 6.031 30.702 1.00 73.31 90 VAL A N 1
ATOM 708 C CA . VAL A 1 90 ? -23.820 7.004 29.959 1.00 73.31 90 VAL A CA 1
ATOM 709 C C . VAL A 1 90 ? -22.386 6.491 29.890 1.00 73.31 90 VAL A C 1
ATOM 711 O O . VAL A 1 90 ? -21.748 6.284 30.919 1.00 73.31 90 VAL A O 1
ATOM 714 N N . LEU A 1 91 ? -21.880 6.303 28.676 1.00 73.56 91 LEU A N 1
ATOM 715 C CA . LEU A 1 91 ? -20.495 5.971 28.379 1.00 73.56 91 LEU A CA 1
ATOM 716 C C . LEU A 1 91 ? -19.828 7.205 27.775 1.00 73.56 91 LEU A C 1
ATOM 718 O O . LEU A 1 91 ? -20.334 7.817 26.834 1.00 73.56 91 LEU A O 1
ATOM 722 N N . THR A 1 92 ? -18.680 7.575 28.324 1.00 70.62 92 THR A N 1
ATOM 723 C CA . THR A 1 92 ? -17.855 8.678 27.837 1.00 70.62 92 THR A CA 1
ATOM 724 C C . THR A 1 92 ? -16.431 8.184 27.665 1.00 70.62 92 THR A C 1
ATOM 726 O O . THR A 1 92 ? -15.952 7.369 28.451 1.00 70.62 92 THR A O 1
ATOM 729 N N . THR A 1 93 ? -15.739 8.699 26.653 1.00 67.69 93 THR A N 1
ATOM 730 C CA . THR A 1 93 ? -14.303 8.462 26.447 1.00 67.69 93 THR A CA 1
ATOM 731 C C . THR A 1 93 ? -13.432 9.064 27.553 1.00 67.69 93 THR A C 1
ATOM 733 O O . THR A 1 93 ? -12.261 8.727 27.670 1.00 67.69 93 THR A O 1
ATOM 736 N N . LYS A 1 94 ? -13.987 9.929 28.411 1.00 64.50 94 LYS A N 1
ATOM 737 C CA . LYS A 1 94 ? -13.246 10.639 29.454 1.00 64.50 94 LYS A CA 1
ATOM 738 C C . LYS A 1 94 ? -13.308 9.895 30.792 1.00 64.50 94 LYS A C 1
ATOM 740 O O . LYS A 1 94 ? -14.247 10.078 31.567 1.00 64.50 94 LYS A O 1
ATOM 745 N N . LYS A 1 95 ? -12.282 9.101 31.112 1.00 50.34 95 LYS A N 1
ATOM 746 C CA . LYS A 1 95 ? -12.113 8.516 32.454 1.00 50.34 95 LYS A CA 1
ATOM 747 C C . LYS A 1 95 ? -11.452 9.558 33.377 1.00 50.34 95 LYS A C 1
ATOM 749 O O . LYS A 1 95 ? -10.421 10.132 33.043 1.00 50.34 95 LYS A O 1
ATOM 754 N N . ASN A 1 96 ? -12.066 9.828 34.535 1.00 51.25 96 ASN A N 1
ATOM 755 C CA . ASN A 1 96 ? -11.439 10.413 35.739 1.00 51.25 96 ASN A CA 1
ATOM 756 C C . ASN A 1 96 ? -10.351 11.501 35.541 1.00 51.25 96 ASN A C 1
ATOM 758 O O . ASN A 1 96 ? -9.250 11.397 36.073 1.00 51.25 96 ASN A O 1
ATOM 762 N N . ASN A 1 97 ? -10.703 12.601 34.867 1.00 55.22 97 ASN A N 1
ATOM 763 C CA . ASN A 1 97 ? -9.884 13.819 34.693 1.00 55.22 97 ASN A CA 1
ATOM 764 C C . ASN A 1 97 ? -8.659 13.656 33.775 1.00 55.22 97 ASN A C 1
ATOM 766 O O . ASN A 1 97 ? -8.045 14.657 33.412 1.00 55.22 97 ASN A O 1
ATOM 770 N N . SER A 1 98 ? -8.357 12.434 33.347 1.00 52.44 98 SER A N 1
ATOM 771 C CA . SER A 1 98 ? -7.431 12.104 32.268 1.00 52.44 98 SER A CA 1
ATOM 772 C C . SER A 1 98 ? -8.204 12.049 30.949 1.00 52.44 98 SER A C 1
ATOM 774 O O . SER A 1 98 ? -9.013 11.159 30.701 1.00 52.44 98 SER A O 1
ATOM 776 N N . THR A 1 99 ? -8.003 13.059 30.106 1.00 52.50 99 THR A N 1
ATOM 777 C CA . THR A 1 99 ? -8.457 13.055 28.713 1.00 52.50 99 THR A CA 1
ATOM 778 C C . THR A 1 99 ? -7.562 12.110 27.921 1.00 52.50 99 THR A C 1
ATOM 780 O O . THR A 1 99 ? -6.533 12.543 27.411 1.00 52.50 99 THR A O 1
ATOM 783 N N . GLU A 1 100 ? -7.913 10.831 27.841 1.00 57.03 100 GLU A N 1
ATOM 784 C CA . GLU A 1 100 ? -7.365 9.971 26.793 1.00 57.03 100 GLU A CA 1
ATOM 785 C C . GLU A 1 100 ? -8.375 9.966 25.640 1.00 57.03 100 GLU A C 1
ATOM 787 O O . GLU A 1 100 ? -9.393 9.274 25.722 1.00 57.03 100 GLU A O 1
ATOM 792 N N . PRO A 1 101 ? -8.187 10.820 24.614 1.00 55.62 101 PRO A N 1
ATOM 793 C CA . PRO A 1 101 ? -9.023 10.765 23.426 1.00 55.62 101 PRO A CA 1
ATOM 794 C C . PRO A 1 101 ? -8.879 9.393 22.764 1.00 55.62 101 PRO A C 1
ATOM 796 O O . PRO A 1 101 ? -7.843 8.733 22.874 1.00 55.62 101 PRO A O 1
ATOM 799 N N . LEU A 1 102 ? -9.920 8.960 22.050 1.00 57.59 102 LEU A N 1
ATOM 800 C CA . LEU A 1 102 ? -9.802 7.796 21.179 1.00 57.59 102 LEU A CA 1
ATOM 801 C C . LEU A 1 102 ? -8.880 8.166 20.010 1.00 57.59 102 LEU A C 1
ATOM 803 O O . LEU A 1 102 ? -9.332 8.700 19.000 1.00 57.59 102 LEU A O 1
ATOM 807 N N . GLU A 1 103 ? -7.583 7.901 20.165 1.00 56.12 103 GLU A N 1
ATOM 808 C CA . GLU A 1 103 ? -6.603 7.998 19.087 1.00 56.12 103 GLU A CA 1
ATOM 809 C C . GLU A 1 103 ? -6.683 6.729 18.228 1.00 56.12 103 GLU A C 1
ATOM 811 O O . GLU A 1 103 ? -6.534 5.608 18.718 1.00 56.12 103 GLU A O 1
ATOM 816 N N . GLY A 1 104 ? -6.904 6.879 16.923 1.00 54.75 104 GLY A N 1
ATOM 817 C CA . GLY A 1 104 ? -6.924 5.726 16.031 1.00 54.75 104 GLY A CA 1
ATOM 818 C C . GLY A 1 104 ? -6.953 6.100 14.559 1.00 54.75 104 GLY A C 1
ATOM 819 O O . GLY A 1 104 ? -7.736 6.937 14.118 1.00 54.75 104 GLY A O 1
ATOM 820 N N . ILE A 1 105 ? -6.108 5.436 13.772 1.00 55.47 105 ILE A N 1
ATOM 821 C CA . ILE A 1 105 ? -6.200 5.473 12.312 1.00 55.47 105 ILE A CA 1
ATOM 822 C C . ILE A 1 105 ? -7.408 4.623 11.906 1.00 55.47 105 ILE A C 1
ATOM 824 O O . ILE A 1 105 ? -7.608 3.531 12.437 1.00 55.47 105 ILE A O 1
ATOM 828 N N . LYS A 1 106 ? -8.205 5.090 10.939 1.00 48.81 106 LYS A N 1
ATOM 829 C CA . LYS A 1 106 ? -9.276 4.290 10.329 1.00 48.81 106 LYS A CA 1
ATOM 830 C C . LYS A 1 106 ? -8.686 2.996 9.754 1.00 48.81 106 LYS A C 1
ATOM 832 O O . LYS A 1 106 ? -8.050 3.018 8.703 1.00 48.81 106 LYS A O 1
ATOM 837 N N . ILE A 1 107 ? -8.938 1.863 10.403 1.00 52.62 107 ILE A N 1
ATOM 838 C CA . ILE A 1 107 ? -8.535 0.545 9.901 1.00 52.62 107 ILE A CA 1
ATOM 839 C C . ILE A 1 107 ? -9.536 0.138 8.814 1.00 52.62 107 ILE A C 1
ATOM 841 O O . ILE A 1 107 ? -10.662 -0.267 9.100 1.00 52.62 107 ILE A O 1
ATOM 845 N N . GLN A 1 108 ? -9.156 0.278 7.543 1.00 49.91 108 GLN A N 1
ATOM 846 C CA . GLN A 1 108 ? -9.958 -0.246 6.439 1.00 49.91 108 GLN A CA 1
ATOM 847 C C . GLN A 1 108 ? -9.624 -1.728 6.228 1.00 49.91 108 GLN A C 1
ATOM 849 O O . GLN A 1 108 ? -8.517 -2.086 5.840 1.00 49.91 108 GLN A O 1
ATOM 854 N N . VAL A 1 109 ? -10.612 -2.600 6.443 1.00 55.84 109 VAL A N 1
ATOM 855 C CA . VAL A 1 109 ? -10.519 -4.077 6.364 1.00 55.84 109 VAL A CA 1
ATOM 856 C C . VAL A 1 109 ? -10.109 -4.600 4.965 1.00 55.84 109 VAL A C 1
ATOM 858 O O . VAL A 1 109 ? -9.866 -5.791 4.772 1.00 55.84 109 VAL A O 1
ATOM 861 N N . TYR A 1 110 ? -9.978 -3.722 3.967 1.00 55.12 110 TYR A N 1
ATOM 862 C CA . TYR A 1 110 ? -9.668 -4.082 2.582 1.00 55.12 110 TYR A CA 1
ATOM 863 C C . TYR A 1 110 ? -8.181 -4.338 2.288 1.00 55.12 110 TYR A C 1
ATOM 865 O O . TYR A 1 110 ? -7.872 -4.906 1.240 1.00 55.12 110 TYR A O 1
ATOM 873 N N . GLU A 1 111 ? -7.257 -4.027 3.201 1.00 59.97 111 GLU A N 1
ATOM 874 C CA . GLU A 1 111 ? -5.830 -4.265 2.944 1.00 59.97 111 GLU A CA 1
ATOM 875 C C . GLU A 1 111 ? -5.450 -5.750 2.876 1.00 59.97 111 GLU A C 1
ATOM 877 O O . GLU A 1 111 ? -4.544 -6.112 2.133 1.00 59.97 111 GLU A O 1
ATOM 882 N N . THR A 1 112 ? -6.126 -6.644 3.603 1.00 60.38 112 THR A N 1
ATOM 883 C CA . THR A 1 112 ? -5.697 -8.054 3.676 1.00 60.38 112 THR A CA 1
ATOM 884 C C . THR A 1 112 ? -5.884 -8.781 2.345 1.00 60.38 112 THR A C 1
ATOM 886 O O . THR A 1 112 ? -5.008 -9.530 1.921 1.00 60.38 112 THR A O 1
ATOM 889 N N . LYS A 1 113 ? -6.995 -8.530 1.639 1.00 65.31 113 LYS A N 1
ATOM 890 C CA . LYS A 1 113 ? -7.242 -9.127 0.315 1.00 65.31 113 LYS A CA 1
ATOM 891 C C . LYS A 1 113 ? -6.290 -8.568 -0.740 1.00 65.31 113 LYS A C 1
ATOM 893 O O . LYS A 1 113 ? -5.816 -9.329 -1.576 1.00 65.31 113 LYS A O 1
ATOM 898 N N . ALA A 1 114 ? -5.973 -7.276 -0.658 1.00 70.75 114 ALA A N 1
ATOM 899 C CA . ALA A 1 114 ? -4.977 -6.648 -1.517 1.00 70.75 114 ALA A CA 1
ATOM 900 C C . ALA A 1 114 ? -3.575 -7.222 -1.257 1.00 70.75 114 ALA A C 1
ATOM 902 O O . ALA A 1 114 ? -2.906 -7.609 -2.202 1.00 70.75 114 ALA A O 1
ATOM 903 N N . LYS A 1 115 ? -3.173 -7.400 0.010 1.00 71.06 115 LYS A N 1
ATOM 904 C CA . LYS A 1 115 ? -1.888 -8.014 0.393 1.00 71.06 115 LYS A CA 1
ATOM 905 C C . LYS A 1 115 ? -1.754 -9.450 -0.115 1.00 71.06 115 LYS A C 1
ATOM 907 O O . LYS A 1 115 ? -0.716 -9.797 -0.668 1.00 71.06 115 LYS A O 1
ATOM 912 N N . TYR A 1 116 ? -2.802 -10.267 0.013 1.00 74.75 116 TYR A N 1
ATOM 913 C CA . TYR A 1 116 ? -2.807 -11.627 -0.538 1.00 74.75 116 TYR A CA 1
ATOM 914 C C . TYR A 1 116 ? -2.784 -11.640 -2.066 1.00 74.75 116 TYR A C 1
ATOM 916 O O . TYR A 1 116 ? -2.081 -12.464 -2.641 1.00 74.75 116 TYR A O 1
ATOM 924 N N . ALA A 1 117 ? -3.512 -10.733 -2.721 1.00 75.94 117 ALA A N 1
ATOM 925 C CA . ALA A 1 117 ? -3.482 -10.600 -4.174 1.00 75.94 117 ALA A CA 1
ATOM 926 C C . ALA A 1 117 ? -2.102 -10.144 -4.670 1.00 75.94 117 ALA A C 1
ATOM 928 O O . ALA A 1 117 ? -1.595 -10.722 -5.621 1.00 75.94 117 ALA A O 1
ATOM 929 N N . SER A 1 118 ? -1.463 -9.181 -4.000 1.00 73.69 118 SER A N 1
ATOM 930 C CA . SER A 1 118 ? -0.099 -8.735 -4.301 1.00 73.69 118 SER A CA 1
ATOM 931 C C . SER A 1 118 ? 0.925 -9.845 -4.074 1.00 73.69 118 SER A C 1
ATOM 933 O O . SER A 1 118 ? 1.763 -10.069 -4.935 1.00 73.69 118 SER A O 1
ATOM 935 N N . PHE A 1 119 ? 0.828 -10.591 -2.970 1.00 75.38 119 PHE A N 1
ATOM 936 C CA . PHE A 1 119 ? 1.714 -11.725 -2.695 1.00 75.38 119 PHE A CA 1
ATOM 937 C C . PHE A 1 119 ? 1.532 -12.862 -3.712 1.00 75.38 119 PHE A C 1
ATOM 939 O O . PHE A 1 119 ? 2.511 -13.377 -4.244 1.00 75.38 119 PHE A O 1
ATOM 946 N N . LEU A 1 120 ? 0.285 -13.213 -4.048 1.00 74.62 120 LEU A N 1
ATOM 947 C CA . LEU A 1 120 ? -0.017 -14.169 -5.118 1.00 74.62 120 LEU A CA 1
ATOM 948 C C . LEU A 1 120 ? 0.482 -13.678 -6.478 1.00 74.62 120 LEU A C 1
ATOM 950 O O . LEU A 1 120 ? 0.997 -14.481 -7.244 1.00 74.62 120 LEU A O 1
ATOM 954 N N . PHE A 1 121 ? 0.369 -12.383 -6.774 1.00 73.94 121 PHE A N 1
ATOM 955 C CA . PHE A 1 121 ? 0.876 -11.794 -8.010 1.00 73.94 121 PHE A CA 1
ATOM 956 C C . PHE A 1 121 ? 2.407 -11.864 -8.076 1.00 73.94 121 PHE A C 1
ATOM 958 O O . PHE A 1 121 ? 2.935 -12.313 -9.082 1.00 73.94 121 PHE A O 1
ATOM 965 N N . SER A 1 122 ? 3.123 -11.545 -6.994 1.00 66.12 122 SER A N 1
ATOM 966 C CA . SER A 1 122 ? 4.585 -11.696 -6.922 1.00 66.12 122 SER A CA 1
ATOM 967 C C . SER A 1 122 ? 5.060 -13.152 -7.018 1.00 66.12 122 SER A C 1
ATOM 969 O O . SER A 1 122 ? 6.162 -13.403 -7.493 1.00 66.12 122 SER A O 1
ATOM 971 N N . ILE A 1 123 ? 4.247 -14.124 -6.583 1.00 69.12 123 ILE A N 1
ATOM 972 C CA . ILE A 1 123 ? 4.554 -15.559 -6.728 1.00 69.12 123 ILE A CA 1
ATOM 973 C C . ILE A 1 123 ? 4.253 -16.061 -8.146 1.00 69.12 123 ILE A C 1
ATOM 975 O O . ILE A 1 123 ? 4.995 -16.884 -8.679 1.00 69.12 123 ILE A O 1
ATOM 979 N N . LEU A 1 124 ? 3.151 -15.606 -8.747 1.00 70.00 124 LEU A N 1
ATOM 980 C CA . LEU A 1 124 ? 2.711 -16.040 -10.076 1.00 70.00 124 LEU A CA 1
ATOM 981 C C . LEU A 1 124 ? 3.474 -15.342 -11.210 1.00 70.00 124 LEU A C 1
ATOM 983 O O . LEU A 1 124 ? 3.581 -15.903 -12.299 1.00 70.00 124 LEU A O 1
ATOM 987 N N . PHE A 1 125 ? 4.026 -14.158 -10.951 1.00 64.88 125 PHE A N 1
ATOM 988 C CA . PHE A 1 125 ? 4.853 -13.388 -11.873 1.00 64.88 125 PHE A CA 1
ATOM 989 C C . PHE A 1 125 ? 6.222 -13.160 -11.219 1.00 64.88 125 PHE A C 1
ATOM 991 O O . PHE A 1 125 ? 6.393 -12.166 -10.509 1.00 64.88 125 PHE A O 1
ATOM 998 N N . PRO A 1 126 ? 7.185 -14.088 -11.390 1.00 59.38 126 PRO A N 1
ATOM 999 C CA . PRO A 1 126 ? 8.514 -13.915 -10.824 1.00 59.38 126 PRO A CA 1
ATOM 1000 C C . PRO A 1 126 ? 9.185 -12.673 -11.418 1.00 59.38 126 PRO A C 1
ATOM 1002 O O . PRO A 1 126 ? 8.913 -12.293 -12.558 1.00 59.38 126 PRO A O 1
ATOM 1005 N N . GLU A 1 127 ? 10.043 -12.056 -10.605 1.00 62.59 127 GLU A N 1
ATOM 1006 C CA . GLU A 1 127 ? 10.763 -10.812 -10.876 1.00 62.59 127 GLU A CA 1
ATOM 1007 C C . GLU A 1 127 ? 11.233 -10.699 -12.331 1.00 62.59 127 GLU A C 1
ATOM 1009 O O . GLU A 1 127 ? 11.931 -11.568 -12.863 1.00 62.59 127 GLU A O 1
ATOM 1014 N N . THR A 1 128 ? 10.855 -9.593 -12.971 1.00 72.69 128 THR A N 1
ATOM 1015 C CA . THR A 1 128 ? 11.333 -9.224 -14.301 1.00 72.69 128 THR A CA 1
ATOM 1016 C C . THR A 1 128 ? 12.854 -9.149 -14.264 1.00 72.69 128 THR A C 1
ATOM 1018 O O . THR A 1 128 ? 13.419 -8.344 -13.519 1.00 72.69 128 THR A O 1
ATOM 1021 N N . TYR A 1 129 ? 13.525 -9.990 -15.052 1.00 83.69 129 TYR A N 1
ATOM 1022 C CA . TYR A 1 129 ? 14.977 -9.941 -15.171 1.00 83.69 129 TYR A CA 1
ATOM 1023 C C . TYR A 1 129 ? 15.411 -8.528 -15.582 1.00 83.69 129 TYR A C 1
ATOM 1025 O O . TYR A 1 129 ? 14.905 -7.972 -16.557 1.00 83.69 129 TYR A O 1
ATOM 1033 N N . ASN A 1 130 ? 16.349 -7.938 -14.838 1.00 87.12 130 ASN A N 1
ATOM 1034 C CA . ASN A 1 130 ? 16.847 -6.604 -15.144 1.00 87.12 130 ASN A CA 1
ATOM 1035 C C . ASN A 1 130 ? 17.761 -6.647 -16.377 1.00 87.12 130 ASN A C 1
ATOM 1037 O O . ASN A 1 130 ? 18.962 -6.895 -16.271 1.00 87.12 130 ASN A O 1
ATOM 1041 N N . TYR A 1 131 ? 17.186 -6.357 -17.543 1.00 89.12 131 TYR A N 1
ATOM 1042 C CA . TYR A 1 131 ? 17.903 -6.261 -18.814 1.00 89.12 131 TYR A CA 1
ATOM 1043 C C . TYR A 1 131 ? 18.814 -5.033 -18.933 1.00 89.12 131 TYR A C 1
ATOM 1045 O O . TYR A 1 131 ? 19.581 -4.953 -19.888 1.00 89.12 131 TYR A O 1
ATOM 1053 N N . HIS A 1 132 ? 18.787 -4.096 -17.983 1.00 89.31 132 HIS A N 1
ATOM 1054 C CA . HIS A 1 132 ? 19.575 -2.861 -18.019 1.00 89.31 132 HIS A CA 1
ATOM 1055 C C . HIS A 1 132 ? 20.603 -2.783 -16.867 1.00 89.31 132 HIS A C 1
ATOM 1057 O O . HIS A 1 132 ? 20.585 -1.820 -16.089 1.00 89.31 132 HIS A O 1
ATOM 1063 N N . PRO A 1 133 ? 21.503 -3.779 -16.707 1.00 85.00 133 PRO A N 1
ATOM 1064 C CA . PRO A 1 133 ? 22.527 -3.739 -15.671 1.00 85.00 133 PRO A CA 1
ATOM 1065 C C . PRO A 1 133 ? 23.613 -2.714 -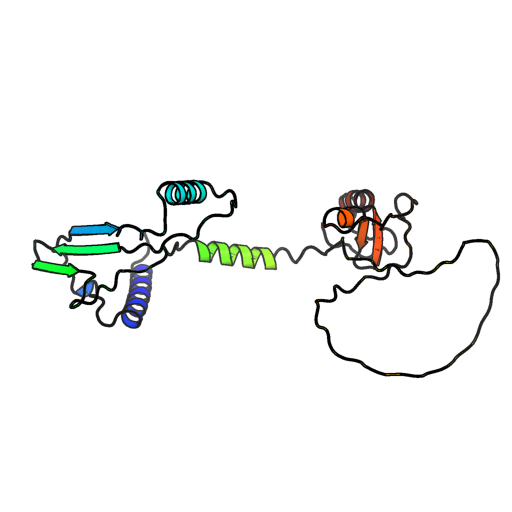16.009 1.00 85.00 133 PRO A C 1
ATOM 1067 O O . PRO A 1 133 ? 23.852 -2.389 -17.171 1.00 85.00 133 PRO A O 1
ATOM 1070 N N . PHE A 1 134 ? 24.327 -2.239 -14.991 1.00 81.94 134 PHE A N 1
ATOM 1071 C CA . PHE A 1 134 ? 25.498 -1.392 -15.193 1.00 81.94 134 PHE A CA 1
ATOM 1072 C C . PHE A 1 134 ? 26.656 -2.206 -15.802 1.00 81.94 134 PHE A C 1
ATOM 1074 O O . PHE A 1 134 ? 27.095 -3.206 -15.232 1.00 81.94 134 PHE A O 1
ATOM 1081 N N . VAL A 1 135 ? 27.156 -1.779 -16.964 1.00 76.88 135 VAL A N 1
ATOM 1082 C CA . VAL A 1 135 ? 28.302 -2.400 -17.650 1.00 76.88 135 VAL A CA 1
ATOM 1083 C C . VAL A 1 135 ? 29.573 -1.621 -17.314 1.00 76.88 135 VAL A C 1
ATOM 1085 O O . VAL A 1 135 ? 29.649 -0.423 -17.592 1.00 76.88 135 VAL A O 1
ATOM 1088 N N . SER A 1 136 ? 30.573 -2.294 -16.732 1.00 69.38 136 SER A N 1
ATOM 1089 C CA . SER A 1 136 ? 31.858 -1.653 -16.419 1.00 69.38 136 SER A CA 1
ATOM 1090 C C . SER A 1 136 ? 32.614 -1.293 -17.693 1.00 69.38 136 SER A C 1
ATOM 1092 O O . SER A 1 136 ? 32.577 -2.006 -18.701 1.00 69.38 136 SER A O 1
ATOM 1094 N N . ARG A 1 137 ? 33.354 -0.191 -17.633 1.00 62.94 137 ARG A N 1
ATOM 1095 C CA . ARG A 1 137 ? 34.299 0.202 -18.669 1.00 62.94 137 ARG A CA 1
ATOM 1096 C C . ARG A 1 137 ? 35.582 -0.600 -18.444 1.00 62.94 137 ARG A C 1
ATOM 1098 O O . ARG A 1 137 ? 36.404 -0.225 -17.621 1.00 62.94 137 ARG A O 1
ATOM 1105 N N . ASN A 1 138 ? 35.734 -1.726 -19.139 1.00 54.94 138 ASN A N 1
ATOM 1106 C CA . ASN A 1 138 ? 37.062 -2.314 -19.282 1.00 54.94 138 ASN A CA 1
ATOM 1107 C C . ASN A 1 138 ? 37.834 -1.399 -20.236 1.00 54.94 138 ASN A C 1
ATOM 1109 O O . ASN A 1 138 ? 37.526 -1.345 -21.429 1.00 54.94 138 ASN A O 1
ATOM 1113 N N . ASP A 1 139 ? 38.773 -0.630 -19.689 1.00 45.25 139 ASP A N 1
ATOM 1114 C CA . ASP A 1 139 ? 39.755 0.117 -20.464 1.00 45.25 139 ASP A CA 1
ATOM 1115 C C . ASP A 1 139 ? 40.742 -0.888 -21.079 1.00 45.25 139 ASP A C 1
ATOM 1117 O O . ASP A 1 139 ? 41.822 -1.135 -20.556 1.00 45.25 139 ASP A O 1
ATOM 1121 N N . GLU A 1 140 ? 40.355 -1.506 -22.193 1.00 49.38 140 GLU A N 1
ATOM 1122 C CA . GLU A 1 140 ? 41.319 -2.079 -23.129 1.00 49.38 140 GLU A CA 1
ATOM 1123 C C . GLU A 1 140 ? 41.349 -1.194 -24.372 1.00 49.38 140 GLU A C 1
ATOM 1125 O O . GLU A 1 140 ? 40.631 -1.383 -25.356 1.00 49.38 140 GLU A O 1
ATOM 1130 N N . GLU A 1 141 ? 42.223 -0.191 -24.303 1.00 45.97 141 GLU A N 1
ATOM 1131 C CA . GLU A 1 141 ? 42.890 0.329 -25.484 1.00 45.97 141 GLU A CA 1
ATOM 1132 C C . GLU A 1 141 ? 43.554 -0.841 -26.221 1.00 45.97 141 GLU A C 1
ATOM 1134 O O . GLU A 1 141 ? 44.650 -1.255 -25.868 1.00 45.97 141 GLU A O 1
ATOM 1139 N N . THR A 1 142 ? 42.947 -1.352 -27.290 1.00 37.06 142 THR A N 1
ATOM 1140 C CA . THR A 1 142 ? 43.744 -1.838 -28.420 1.00 37.06 142 THR A CA 1
ATOM 1141 C C . THR A 1 142 ? 43.110 -1.391 -29.727 1.00 37.06 142 THR A C 1
ATOM 1143 O O . THR A 1 142 ? 42.132 -1.925 -30.248 1.00 37.06 142 THR A O 1
ATOM 1146 N N . ASN A 1 143 ? 43.717 -0.328 -30.241 1.00 37.16 143 ASN A N 1
ATOM 1147 C CA . ASN A 1 143 ? 43.749 0.046 -31.639 1.00 37.16 143 ASN A CA 1
ATOM 1148 C C . ASN A 1 143 ? 43.846 -1.216 -32.519 1.00 37.16 143 ASN A C 1
ATOM 1150 O O . ASN A 1 143 ? 44.838 -1.945 -32.478 1.00 37.16 143 ASN A O 1
ATOM 1154 N N . SER A 1 144 ? 42.800 -1.498 -33.290 1.00 38.62 144 SER A N 1
ATOM 1155 C CA . SER A 1 144 ? 42.779 -2.608 -34.238 1.00 38.62 144 SER A CA 1
ATOM 1156 C C . SER A 1 144 ? 43.572 -2.203 -35.476 1.00 38.62 144 SER A C 1
ATOM 1158 O O . SER A 1 144 ? 43.042 -1.595 -36.402 1.00 38.62 144 SER A O 1
ATOM 1160 N N . THR A 1 145 ? 44.847 -2.579 -35.507 1.00 42.56 145 THR A N 1
ATOM 1161 C CA . THR A 1 145 ? 45.585 -2.757 -36.760 1.00 42.56 145 THR A CA 1
ATOM 1162 C C . THR A 1 145 ? 46.185 -4.158 -36.793 1.00 42.56 145 THR A 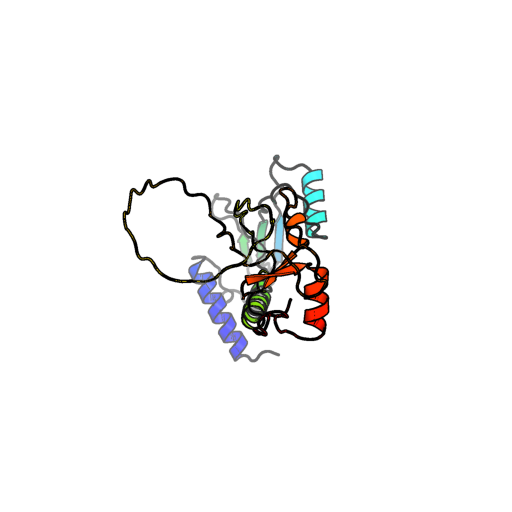C 1
ATOM 1164 O O . THR A 1 145 ? 47.047 -4.474 -35.981 1.00 42.56 145 THR A O 1
ATOM 1167 N N . ASP A 1 146 ? 45.672 -4.973 -37.719 1.00 40.56 146 ASP A N 1
ATOM 1168 C CA . ASP A 1 146 ? 46.232 -6.178 -38.348 1.00 40.56 146 ASP A CA 1
ATOM 1169 C C . ASP A 1 146 ? 47.435 -6.886 -37.690 1.00 40.56 146 ASP A C 1
ATOM 1171 O O . ASP A 1 146 ? 48.536 -6.335 -37.666 1.00 40.56 146 ASP A O 1
ATOM 1175 N N . ARG A 1 147 ? 47.292 -8.193 -37.387 1.00 34.69 147 ARG A N 1
ATOM 1176 C CA . ARG A 1 147 ? 48.070 -9.301 -38.008 1.00 34.69 147 ARG A CA 1
ATOM 1177 C C . ARG A 1 147 ? 47.846 -10.671 -37.344 1.00 34.69 147 ARG A C 1
ATOM 1179 O O . ARG A 1 147 ? 47.463 -10.788 -36.190 1.00 34.69 147 ARG A O 1
ATOM 1186 N N . ARG A 1 148 ? 48.088 -11.698 -38.164 1.00 42.38 148 ARG A N 1
ATOM 1187 C CA . ARG A 1 148 ? 48.060 -13.148 -37.914 1.00 42.38 148 ARG A CA 1
ATOM 1188 C C . ARG A 1 148 ? 49.169 -13.577 -36.939 1.00 42.38 148 ARG A C 1
ATOM 1190 O O . ARG A 1 148 ? 50.257 -13.022 -37.025 1.00 42.38 148 ARG A O 1
ATOM 1197 N N . ASP A 1 149 ? 48.923 -14.583 -36.099 1.00 30.69 149 ASP A N 1
ATOM 1198 C CA . ASP A 1 149 ? 49.512 -15.939 -36.177 1.00 30.69 149 ASP A CA 1
ATOM 1199 C C . ASP A 1 149 ? 49.445 -16.707 -34.839 1.00 30.69 149 ASP A C 1
ATOM 1201 O O . ASP A 1 149 ? 49.282 -16.161 -33.753 1.00 30.69 149 ASP A O 1
ATOM 1205 N N . SER A 1 150 ? 49.511 -18.023 -35.002 1.00 39.75 150 SER A N 1
ATOM 1206 C CA . SER A 1 150 ? 49.328 -19.148 -34.086 1.00 39.75 150 SER A CA 1
ATOM 1207 C C . SER A 1 150 ? 50.290 -19.259 -32.882 1.00 39.75 150 SER A C 1
ATOM 1209 O O . SER A 1 150 ? 51.442 -18.845 -32.955 1.00 39.75 150 SER A O 1
ATOM 1211 N N . SER A 1 151 ? 49.869 -20.096 -31.916 1.00 36.38 151 SER A N 1
ATOM 1212 C CA . SER A 1 151 ? 50.672 -21.042 -31.092 1.00 36.38 151 SER A CA 1
ATOM 1213 C C . SER A 1 151 ? 50.968 -20.696 -29.619 1.00 36.38 151 SER A C 1
ATOM 1215 O O . SER A 1 151 ? 51.822 -19.882 -29.311 1.00 36.38 151 SER A O 1
ATOM 1217 N N . SER A 1 152 ? 50.379 -21.520 -28.740 1.00 34.06 152 SER A N 1
ATOM 1218 C CA . SER A 1 152 ? 51.015 -22.268 -27.635 1.00 34.06 152 SER A CA 1
ATOM 1219 C C . SER A 1 152 ? 51.703 -21.560 -26.448 1.00 34.06 152 SER A C 1
ATOM 1221 O O . SER A 1 152 ? 52.640 -20.792 -26.617 1.00 34.06 152 SER A O 1
ATOM 1223 N N . SER A 1 153 ? 51.399 -22.116 -25.264 1.00 33.28 153 SER A N 1
ATOM 1224 C CA . SER A 1 153 ? 52.281 -22.291 -24.091 1.00 33.28 153 SER A CA 1
ATOM 1225 C C . SER A 1 153 ? 52.415 -21.134 -23.099 1.00 33.28 153 SER A C 1
ATOM 1227 O O . SER A 1 153 ? 52.816 -20.038 -23.459 1.00 33.28 153 SER A O 1
ATOM 1229 N N . GLY A 1 154 ? 52.271 -21.458 -21.808 1.00 28.11 154 GLY A N 1
ATOM 1230 C CA . GLY A 1 154 ? 53.122 -20.846 -20.780 1.00 28.11 154 GLY A CA 1
ATOM 1231 C C . GLY A 1 154 ? 52.432 -20.443 -19.483 1.00 28.11 154 GLY A C 1
ATOM 1232 O O . GLY A 1 154 ? 51.889 -19.355 -19.372 1.00 28.11 154 GLY A O 1
ATOM 1233 N N . LEU A 1 155 ? 52.531 -21.333 -18.496 1.00 30.98 155 LEU A N 1
ATOM 1234 C CA . LEU A 1 155 ? 52.349 -21.114 -17.059 1.00 30.98 155 LEU A CA 1
ATOM 1235 C C . LEU A 1 155 ? 53.048 -19.862 -16.487 1.00 30.98 155 LEU A C 1
ATOM 1237 O O . LEU A 1 155 ? 54.175 -19.558 -16.870 1.00 30.98 155 LEU A O 1
ATOM 1241 N N . GLY A 1 156 ? 52.468 -19.319 -15.407 1.00 28.34 156 GLY A N 1
ATOM 1242 C CA . GLY A 1 156 ? 53.194 -18.646 -14.318 1.00 28.34 156 GLY A CA 1
ATOM 1243 C C . GLY A 1 156 ? 52.627 -17.279 -13.920 1.00 28.34 156 GLY A C 1
ATOM 1244 O O . GLY A 1 156 ? 52.125 -16.573 -14.776 1.00 28.34 156 GLY A O 1
ATOM 1245 N N . ILE A 1 157 ? 52.656 -16.780 -12.682 1.00 26.94 157 ILE A N 1
ATOM 1246 C CA . ILE A 1 157 ? 53.039 -17.242 -11.337 1.00 26.94 157 ILE A CA 1
ATOM 1247 C C . ILE A 1 157 ? 52.295 -16.302 -10.353 1.00 26.94 157 ILE A C 1
ATOM 1249 O O . ILE A 1 157 ? 52.037 -15.144 -10.666 1.00 26.94 157 ILE A O 1
ATOM 1253 N N . HIS A 1 158 ? 51.963 -16.827 -9.172 1.00 34.16 158 HIS A N 1
ATOM 1254 C CA . HIS A 1 158 ? 51.414 -16.177 -7.971 1.00 34.16 158 HIS A CA 1
ATOM 1255 C C . HIS A 1 158 ? 52.016 -14.804 -7.585 1.00 34.16 158 HIS A C 1
ATOM 1257 O O . HIS A 1 158 ? 53.228 -14.638 -7.660 1.00 34.16 158 HIS A O 1
ATOM 1263 N N . ASN A 1 159 ? 51.221 -13.920 -6.954 1.00 32.78 159 ASN A N 1
ATOM 1264 C CA . ASN A 1 159 ? 51.244 -13.762 -5.483 1.00 32.78 159 ASN A CA 1
ATOM 1265 C C . ASN A 1 159 ? 50.045 -12.937 -4.943 1.00 32.78 159 ASN A C 1
ATOM 1267 O O . ASN A 1 159 ? 49.577 -12.046 -5.650 1.00 32.78 159 ASN A O 1
ATOM 1271 N N . PRO A 1 160 ? 49.544 -13.211 -3.718 1.00 43.38 160 PRO A N 1
ATOM 1272 C CA . PRO A 1 160 ? 48.371 -12.557 -3.141 1.00 43.38 160 PRO A CA 1
ATOM 1273 C C . PRO A 1 160 ? 48.712 -11.411 -2.164 1.00 43.38 160 PRO A C 1
ATOM 1275 O O . PRO A 1 160 ? 49.796 -11.387 -1.580 1.00 43.38 160 PRO A O 1
ATOM 1278 N N . SER A 1 161 ? 47.691 -10.575 -1.915 1.00 32.59 161 SER A N 1
ATOM 1279 C CA . SER A 1 161 ? 47.478 -9.703 -0.735 1.00 32.59 161 SER A CA 1
ATOM 1280 C C . SER A 1 161 ? 48.219 -8.343 -0.714 1.00 32.59 161 SER A C 1
ATOM 1282 O O . SER A 1 161 ? 49.322 -8.258 -1.246 1.00 32.59 161 SER A O 1
ATOM 1284 N N . PRO A 1 162 ? 47.661 -7.270 -0.092 1.00 39.69 162 PRO A N 1
ATOM 1285 C CA . PRO A 1 162 ? 46.748 -7.313 1.050 1.00 39.69 162 PRO A CA 1
ATOM 1286 C C . PRO A 1 162 ? 45.416 -6.564 0.917 1.00 39.69 162 PRO A C 1
ATOM 1288 O O . PRO A 1 162 ? 45.233 -5.606 0.173 1.00 39.69 162 PRO A O 1
ATOM 1291 N N . ILE A 1 163 ? 44.506 -7.074 1.738 1.00 46.66 163 ILE A N 1
ATOM 1292 C CA . ILE A 1 163 ? 43.202 -6.561 2.123 1.00 46.66 163 ILE A CA 1
ATOM 1293 C C . ILE A 1 163 ? 43.387 -5.176 2.759 1.00 46.66 163 ILE A C 1
ATOM 1295 O O . ILE A 1 163 ? 44.235 -5.021 3.639 1.00 46.66 163 ILE A O 1
ATOM 1299 N N . ASN A 1 164 ? 42.572 -4.202 2.358 1.00 33.97 164 ASN A N 1
ATOM 1300 C CA . ASN A 1 164 ? 42.256 -3.067 3.215 1.00 33.97 164 ASN A CA 1
ATOM 1301 C C . ASN A 1 164 ? 40.737 -2.893 3.221 1.00 33.97 164 ASN A C 1
ATOM 1303 O O . ASN A 1 164 ? 40.123 -2.638 2.185 1.00 33.97 164 ASN A O 1
ATOM 1307 N N . GLU A 1 165 ? 40.158 -3.158 4.385 1.00 42.81 165 GLU A N 1
ATOM 1308 C CA . GLU A 1 165 ? 38.737 -3.038 4.679 1.00 42.81 165 GLU A CA 1
ATOM 1309 C C . GLU A 1 165 ? 38.366 -1.573 4.937 1.00 42.81 165 GLU A C 1
ATOM 1311 O O . GLU A 1 165 ? 39.185 -0.792 5.429 1.00 42.81 165 GLU A O 1
ATOM 1316 N N . ASN A 1 166 ? 37.078 -1.300 4.707 1.00 41.81 166 ASN A N 1
ATOM 1317 C CA . ASN A 1 166 ? 36.281 -0.129 5.095 1.00 41.81 166 ASN A CA 1
ATOM 1318 C C . ASN A 1 166 ? 36.141 0.954 4.015 1.00 41.81 166 ASN A C 1
ATOM 1320 O O . ASN A 1 166 ? 36.965 1.853 3.912 1.00 41.81 166 ASN A O 1
ATOM 1324 N N . ASP A 1 167 ? 35.074 0.837 3.216 1.00 37.06 167 ASP A N 1
ATOM 1325 C CA . ASP A 1 167 ? 33.954 1.791 3.244 1.00 37.06 167 ASP A CA 1
ATOM 1326 C C . ASP A 1 167 ? 32.740 1.187 2.502 1.00 37.06 167 ASP A C 1
ATOM 1328 O O . ASP A 1 167 ? 32.777 0.883 1.310 1.00 37.06 167 ASP A O 1
ATOM 1332 N N . ASP A 1 168 ? 31.675 0.945 3.267 1.00 44.28 168 ASP A N 1
ATOM 1333 C CA . ASP A 1 168 ? 30.389 0.365 2.871 1.00 44.28 168 ASP A CA 1
ATOM 1334 C C . ASP A 1 168 ? 29.556 1.388 2.079 1.00 44.28 168 ASP A C 1
ATOM 1336 O O . ASP A 1 168 ? 28.964 2.312 2.639 1.00 44.28 168 ASP A O 1
ATOM 1340 N N . MET A 1 169 ? 29.522 1.239 0.754 1.00 42.91 169 MET A N 1
ATOM 1341 C CA . MET A 1 169 ? 28.531 1.875 -0.114 1.00 42.91 169 MET A CA 1
ATOM 1342 C C . MET A 1 169 ? 28.157 0.880 -1.214 1.00 42.91 169 MET A C 1
ATOM 1344 O O . MET A 1 169 ? 29.002 0.504 -2.024 1.00 42.91 169 MET A O 1
ATOM 1348 N N . GLY A 1 170 ? 26.897 0.432 -1.196 1.00 42.88 170 GLY A N 1
ATOM 1349 C CA . GLY A 1 170 ? 26.339 -0.647 -2.019 1.00 42.88 170 GLY A CA 1
ATOM 1350 C C . GLY A 1 170 ? 26.924 -0.736 -3.429 1.00 42.88 170 GLY A C 1
ATOM 1351 O O . GLY A 1 170 ? 26.600 0.055 -4.314 1.00 42.88 170 GLY A O 1
ATOM 1352 N N . GLN A 1 171 ? 27.795 -1.724 -3.622 1.00 43.88 171 GLN A N 1
ATOM 1353 C CA . GLN A 1 171 ? 28.500 -1.965 -4.870 1.00 43.88 171 GLN A CA 1
ATOM 1354 C C . GLN A 1 171 ? 27.561 -2.735 -5.813 1.00 43.88 171 GLN A C 1
ATOM 1356 O O . GLN A 1 171 ? 27.453 -3.958 -5.739 1.00 43.88 171 GLN A O 1
ATOM 1361 N N . GLU A 1 172 ? 26.840 -2.020 -6.684 1.00 55.12 172 GLU A N 1
ATOM 1362 C CA . GLU A 1 172 ? 26.163 -2.639 -7.830 1.00 55.12 172 GLU A CA 1
ATOM 1363 C C . GLU A 1 172 ? 27.234 -3.365 -8.662 1.00 55.12 172 GLU A C 1
ATOM 1365 O O . GLU A 1 172 ? 28.114 -2.740 -9.257 1.00 55.12 172 GLU A O 1
ATOM 1370 N N . SER A 1 173 ? 27.207 -4.699 -8.656 1.00 57.31 173 SER A N 1
ATOM 1371 C CA . SER A 1 173 ? 28.185 -5.534 -9.352 1.00 57.31 173 SER A CA 1
ATOM 1372 C C . SER A 1 173 ? 28.127 -5.266 -10.856 1.00 57.31 173 SER A C 1
ATOM 1374 O O . SER A 1 173 ? 27.159 -5.637 -11.525 1.00 57.31 173 SER A O 1
ATOM 1376 N N . ALA A 1 174 ? 29.151 -4.608 -11.391 1.00 65.69 174 ALA A N 1
ATOM 1377 C CA . ALA A 1 174 ? 29.222 -4.276 -12.803 1.00 65.69 174 ALA A CA 1
ATOM 1378 C C . ALA A 1 174 ? 29.406 -5.540 -13.661 1.00 65.69 174 ALA A C 1
ATOM 1380 O O . ALA A 1 174 ? 30.244 -6.393 -13.366 1.00 65.69 174 ALA A O 1
ATOM 1381 N N . VAL A 1 175 ? 28.634 -5.661 -14.741 1.00 71.62 175 VAL A N 1
ATOM 1382 C CA . VAL A 1 175 ? 28.686 -6.823 -15.640 1.00 71.62 175 VAL A CA 1
ATOM 1383 C C . VAL A 1 175 ? 29.772 -6.616 -16.697 1.00 71.62 175 VAL A C 1
ATOM 1385 O O . VAL A 1 175 ? 29.797 -5.588 -17.374 1.00 71.62 175 VAL A O 1
ATOM 1388 N N . SER A 1 176 ? 30.656 -7.605 -16.863 1.00 71.25 176 SER A N 1
ATOM 1389 C CA . SER A 1 176 ? 31.629 -7.661 -17.962 1.00 71.25 176 SER A CA 1
ATOM 1390 C C . SER A 1 176 ? 30.991 -8.324 -19.187 1.00 71.25 176 SER A C 1
ATOM 1392 O O . SER A 1 176 ? 30.435 -9.417 -19.080 1.00 71.25 176 SER A O 1
ATOM 1394 N N . VAL A 1 177 ? 31.049 -7.666 -20.347 1.00 73.62 177 VAL A N 1
ATOM 1395 C CA . VAL A 1 177 ? 30.451 -8.138 -21.610 1.00 73.62 177 VAL A CA 1
ATOM 1396 C C . VAL A 1 177 ? 31.556 -8.458 -22.618 1.00 73.62 177 VAL A C 1
ATOM 1398 O O . VAL A 1 177 ? 32.521 -7.711 -22.743 1.00 73.62 177 VAL A O 1
ATOM 1401 N N . THR A 1 178 ? 31.401 -9.550 -23.370 1.00 66.62 178 THR A N 1
ATOM 1402 C CA . THR A 1 178 ? 32.423 -10.099 -24.283 1.00 66.62 178 THR A CA 1
ATOM 1403 C C . THR A 1 178 ? 32.633 -9.299 -25.576 1.00 66.62 178 THR A C 1
ATOM 1405 O O . THR A 1 178 ? 33.697 -9.389 -26.181 1.00 66.62 178 THR A O 1
ATOM 1408 N N . SER A 1 179 ? 31.639 -8.530 -26.036 1.00 72.94 179 SER A N 1
ATOM 1409 C CA . SER A 1 179 ? 31.703 -7.726 -27.270 1.00 72.94 179 SER A CA 1
ATOM 1410 C C . SER A 1 179 ? 30.617 -6.644 -27.285 1.00 72.94 179 SER A C 1
ATOM 1412 O O . SER A 1 179 ? 29.455 -6.949 -27.041 1.00 72.94 179 SER A O 1
ATOM 1414 N N . LYS A 1 180 ? 30.954 -5.388 -27.626 1.00 83.75 180 LYS A N 1
ATOM 1415 C CA . LYS A 1 180 ? 30.001 -4.254 -27.724 1.00 83.75 180 LYS A CA 1
ATOM 1416 C C . LYS A 1 180 ? 29.348 -4.101 -29.110 1.00 83.75 180 LYS A C 1
ATOM 1418 O O . LYS A 1 180 ? 29.048 -2.988 -29.543 1.00 83.75 180 LYS A O 1
ATOM 1423 N N . ARG A 1 181 ? 29.152 -5.197 -29.850 1.00 89.75 181 ARG A N 1
ATOM 1424 C CA . ARG A 1 181 ? 28.484 -5.176 -31.166 1.00 89.75 181 ARG A CA 1
ATOM 1425 C C . ARG A 1 181 ? 27.163 -5.933 -31.108 1.00 89.75 181 ARG A C 1
ATOM 1427 O O . ARG A 1 181 ? 27.130 -7.088 -30.701 1.00 89.75 181 ARG A O 1
ATOM 1434 N N . CYS A 1 182 ? 26.091 -5.289 -31.558 1.00 93.31 182 CYS A N 1
ATOM 1435 C CA . CYS A 1 182 ? 24.763 -5.885 -31.620 1.00 93.31 182 CYS A CA 1
ATOM 1436 C C . CYS A 1 182 ? 24.704 -6.898 -32.771 1.00 93.31 182 CYS A C 1
ATOM 1438 O O . CYS A 1 182 ? 24.851 -6.517 -33.929 1.00 93.31 182 CYS A O 1
ATOM 1440 N N . ALA A 1 183 ? 24.452 -8.177 -32.482 1.00 92.75 183 ALA A N 1
ATOM 1441 C CA . ALA A 1 183 ? 24.394 -9.223 -33.514 1.00 92.75 183 ALA A CA 1
ATOM 1442 C C . ALA A 1 183 ? 23.134 -9.164 -34.406 1.00 92.75 183 ALA A C 1
ATOM 1444 O O . ALA A 1 183 ? 23.040 -9.907 -35.377 1.00 92.75 183 ALA A O 1
ATOM 1445 N N . ILE A 1 184 ? 22.166 -8.298 -34.083 1.00 94.06 184 ILE A N 1
ATOM 1446 C CA . ILE A 1 184 ? 20.919 -8.138 -34.848 1.00 94.06 184 ILE A CA 1
ATOM 1447 C C . ILE A 1 184 ? 21.118 -7.120 -35.977 1.00 94.06 184 ILE A C 1
ATOM 1449 O O . ILE A 1 184 ? 20.865 -7.422 -37.139 1.00 94.06 184 ILE A O 1
ATOM 1453 N N . CYS A 1 185 ? 21.605 -5.920 -35.648 1.00 94.50 185 CYS A N 1
ATOM 1454 C CA . CYS A 1 185 ? 21.818 -4.842 -36.621 1.00 94.50 185 CYS A CA 1
ATOM 1455 C C . CYS A 1 185 ? 23.279 -4.710 -37.085 1.00 94.50 185 CYS A C 1
ATOM 1457 O O . CYS A 1 185 ? 23.567 -3.927 -37.984 1.00 94.50 185 CYS A O 1
ATOM 1459 N N . MET A 1 186 ? 24.205 -5.461 -36.479 1.00 91.06 186 MET A N 1
ATOM 1460 C CA . MET A 1 186 ? 25.652 -5.459 -36.755 1.00 91.06 186 MET A CA 1
ATOM 1461 C C . MET A 1 186 ? 26.386 -4.140 -36.424 1.00 91.06 186 MET A C 1
ATOM 1463 O O . MET A 1 186 ? 27.575 -3.983 -36.734 1.00 91.06 186 MET A O 1
ATOM 1467 N N . LEU A 1 187 ? 25.714 -3.206 -35.743 1.00 91.31 187 LEU A N 1
ATOM 1468 C CA . LEU A 1 187 ? 26.258 -1.914 -35.314 1.00 91.31 187 LEU A CA 1
ATOM 1469 C C . LEU A 1 187 ? 26.790 -1.957 -33.873 1.00 91.31 187 LEU A C 1
ATOM 1471 O O . LEU A 1 187 ? 26.486 -2.866 -33.096 1.00 91.31 187 LEU A O 1
ATOM 1475 N N . GLN A 1 188 ? 27.616 -0.971 -33.519 1.00 89.19 188 GLN A N 1
ATOM 1476 C CA . GLN A 1 188 ? 28.123 -0.811 -32.155 1.00 89.19 188 GLN A CA 1
ATOM 1477 C C . GLN A 1 188 ? 26.994 -0.407 -31.198 1.00 89.19 188 GLN A C 1
ATOM 1479 O O . GLN A 1 188 ? 26.088 0.342 -31.567 1.00 89.19 188 GLN A O 1
ATOM 1484 N N . VAL A 1 189 ? 27.050 -0.919 -29.970 1.00 89.19 189 VAL A N 1
ATOM 1485 C CA . VAL A 1 189 ? 26.138 -0.534 -28.890 1.00 89.19 189 VAL A CA 1
ATOM 1486 C C . VAL A 1 189 ? 26.823 0.522 -28.033 1.00 89.19 189 VAL A C 1
ATOM 1488 O O . VAL A 1 189 ? 27.845 0.257 -27.400 1.00 89.19 189 VAL A O 1
ATOM 1491 N N . GLU A 1 190 ? 26.258 1.724 -28.019 1.00 82.00 190 GLU A N 1
ATOM 1492 C CA . GLU A 1 190 ? 26.744 2.827 -27.198 1.00 82.00 190 GLU A CA 1
ATOM 1493 C C . GLU A 1 190 ? 26.326 2.602 -25.740 1.00 82.00 190 GLU A C 1
ATOM 1495 O O . GLU A 1 190 ? 25.158 2.727 -25.378 1.00 82.00 190 GLU A O 1
ATOM 1500 N N . THR A 1 191 ? 27.294 2.256 -24.891 1.00 76.06 191 THR A N 1
ATOM 1501 C CA . THR A 1 191 ? 27.097 2.125 -23.435 1.00 76.06 191 THR A CA 1
ATOM 1502 C C . THR A 1 191 ? 27.404 3.430 -22.690 1.00 76.06 191 THR A C 1
ATOM 1504 O O . THR A 1 191 ? 27.332 3.479 -21.465 1.00 76.06 191 THR A O 1
ATOM 1507 N N . GLU A 1 192 ? 27.815 4.477 -23.414 1.00 71.38 192 GLU A N 1
ATOM 1508 C CA . GLU A 1 192 ? 28.249 5.765 -22.872 1.00 71.38 192 GLU A CA 1
ATOM 1509 C C . GLU A 1 192 ? 27.085 6.757 -22.846 1.00 71.38 192 GLU A C 1
ATOM 1511 O O . GLU A 1 192 ? 26.938 7.624 -23.701 1.00 71.38 192 GLU A O 1
ATOM 1516 N N . SER A 1 193 ? 26.235 6.641 -21.835 1.00 56.78 193 SER A N 1
ATOM 1517 C CA . SER A 1 193 ? 25.165 7.604 -21.595 1.00 56.78 193 SER A CA 1
ATOM 1518 C C . SER A 1 193 ? 25.311 8.192 -20.197 1.00 56.78 193 SER A C 1
ATOM 1520 O O . SER A 1 193 ? 25.282 7.472 -19.200 1.00 56.78 193 SER A O 1
ATOM 1522 N N . ARG A 1 194 ? 25.496 9.515 -20.176 1.00 52.81 194 ARG A N 1
ATOM 1523 C CA . ARG A 1 194 ? 25.625 10.422 -19.028 1.00 52.81 194 ARG A CA 1
ATOM 1524 C C . ARG A 1 194 ? 24.799 9.973 -17.818 1.00 52.81 194 ARG A C 1
ATOM 1526 O O . ARG A 1 194 ? 23.607 9.725 -17.964 1.00 52.81 194 ARG A O 1
ATOM 1533 N N . SER A 1 195 ? 25.444 9.925 -16.649 1.00 51.53 195 SER A N 1
ATOM 1534 C CA . SER A 1 195 ? 24.868 9.630 -15.331 1.00 51.53 195 SER A CA 1
ATOM 1535 C C . SER A 1 195 ? 23.407 10.074 -15.202 1.00 51.53 195 SER A C 1
ATOM 1537 O O . SER A 1 195 ? 23.116 11.259 -15.054 1.00 51.53 195 SER A O 1
ATOM 1539 N N . GLY A 1 196 ? 22.492 9.110 -15.287 1.00 57.00 196 GLY A N 1
ATOM 1540 C CA . GLY A 1 196 ? 21.052 9.318 -15.182 1.00 57.00 196 GLY A CA 1
ATOM 1541 C C . GLY A 1 196 ? 20.278 8.051 -15.547 1.00 57.00 196 GLY A C 1
ATOM 1542 O O . GLY A 1 196 ? 20.715 7.266 -16.388 1.00 57.00 196 GLY A O 1
ATOM 1543 N N . LEU A 1 197 ? 19.109 7.857 -14.928 1.00 54.38 197 LEU A N 1
ATOM 1544 C CA . LEU A 1 197 ? 18.243 6.678 -15.109 1.00 54.38 197 LEU A CA 1
ATOM 1545 C C . LEU A 1 197 ? 17.817 6.438 -16.575 1.00 54.38 197 LEU A C 1
ATOM 1547 O O . LEU A 1 197 ? 17.488 5.319 -16.944 1.00 54.38 197 LEU A O 1
ATOM 1551 N N . ILE A 1 198 ? 17.870 7.475 -17.417 1.00 55.31 198 ILE A N 1
ATO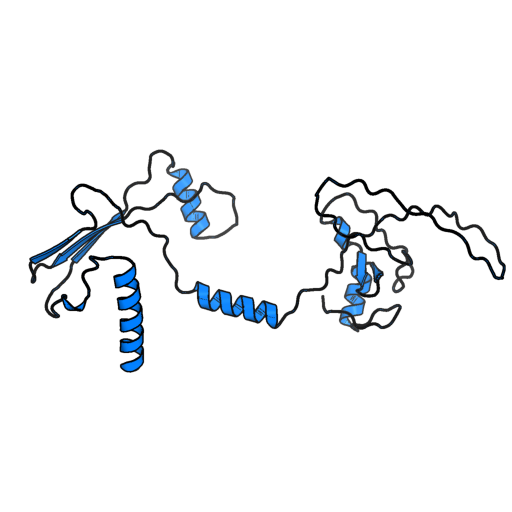M 1552 C CA . ILE A 1 198 ? 17.427 7.467 -18.822 1.00 55.31 198 ILE A CA 1
ATOM 1553 C C . ILE A 1 198 ? 18.462 6.814 -19.753 1.00 55.31 198 ILE A C 1
ATOM 1555 O O . ILE A 1 198 ? 18.103 6.222 -20.766 1.00 55.31 198 ILE A O 1
ATOM 1559 N N . GLY A 1 199 ? 19.752 6.888 -19.412 1.00 56.88 199 GLY A N 1
ATOM 1560 C CA . GLY A 1 199 ? 20.825 6.382 -20.267 1.00 56.88 199 GLY A CA 1
ATOM 1561 C C . GLY A 1 199 ? 20.885 4.853 -20.361 1.00 56.88 199 GLY A C 1
ATOM 1562 O O . GLY A 1 199 ? 21.161 4.296 -21.420 1.00 56.88 199 GLY A O 1
ATOM 1563 N N . ARG A 1 200 ? 20.531 4.159 -19.272 1.00 62.72 200 ARG A N 1
ATOM 1564 C CA . ARG A 1 200 ? 20.527 2.687 -19.198 1.00 62.72 200 ARG A CA 1
ATOM 1565 C C . ARG A 1 200 ? 19.489 2.035 -20.121 1.00 62.72 200 ARG A C 1
ATOM 1567 O O . ARG A 1 200 ? 19.610 0.853 -20.408 1.00 62.72 200 ARG A O 1
ATOM 1574 N N . ALA A 1 201 ? 18.521 2.798 -20.631 1.00 74.56 201 ALA A N 1
ATOM 1575 C CA . ALA A 1 201 ? 17.476 2.299 -21.520 1.00 74.56 201 ALA A CA 1
ATOM 1576 C C . ALA A 1 201 ? 17.914 2.141 -22.993 1.00 74.56 201 ALA A C 1
ATOM 1578 O O . ALA A 1 201 ? 17.106 1.694 -23.805 1.00 74.56 201 ALA A O 1
ATOM 1579 N N . SER A 1 202 ? 19.149 2.495 -23.380 1.00 85.44 202 SER A N 1
ATOM 1580 C CA . SER A 1 202 ? 19.614 2.393 -24.780 1.00 85.44 202 SER A CA 1
ATOM 1581 C C . SER A 1 202 ? 20.127 1.001 -25.179 1.00 85.44 202 SER A C 1
ATOM 1583 O O . SER A 1 202 ? 20.147 0.665 -26.370 1.00 85.44 202 SER A O 1
ATOM 1585 N N . TYR A 1 203 ? 20.514 0.180 -24.203 1.00 90.19 203 TYR A N 1
ATOM 1586 C CA . TYR A 1 203 ? 21.022 -1.171 -24.418 1.00 90.19 203 TYR A CA 1
ATOM 1587 C C . TYR A 1 203 ? 20.373 -2.175 -23.474 1.00 90.19 203 TYR A C 1
ATOM 1589 O O . TYR A 1 203 ? 19.992 -1.830 -22.361 1.00 90.19 203 TYR A O 1
ATOM 1597 N N . MET A 1 204 ? 20.323 -3.435 -23.899 1.00 91.50 204 MET A N 1
ATOM 1598 C CA . MET A 1 204 ? 19.902 -4.560 -23.071 1.00 91.50 204 MET A CA 1
ATOM 1599 C C . MET A 1 204 ? 21.008 -5.605 -22.995 1.00 91.50 204 MET A C 1
ATOM 1601 O O . MET A 1 204 ? 21.640 -5.928 -24.005 1.00 91.50 204 MET A O 1
ATOM 1605 N N . VAL A 1 205 ? 21.218 -6.156 -21.803 1.00 91.56 205 VAL A N 1
ATOM 1606 C CA . VAL A 1 205 ? 22.108 -7.287 -21.545 1.00 91.56 205 VAL A CA 1
ATOM 1607 C C . VAL A 1 205 ? 21.255 -8.476 -21.140 1.00 91.56 205 VAL A C 1
ATOM 1609 O O . VAL A 1 205 ? 20.422 -8.385 -20.251 1.00 91.56 205 VAL A O 1
ATOM 1612 N N . THR A 1 206 ? 21.451 -9.591 -21.826 1.00 92.12 206 THR A N 1
ATOM 1613 C CA . THR A 1 206 ? 20.752 -10.857 -21.562 1.00 92.12 206 THR A CA 1
ATOM 1614 C C . THR A 1 206 ? 21.353 -11.598 -20.355 1.00 92.12 206 THR A C 1
ATOM 1616 O O . THR A 1 206 ? 22.521 -11.367 -20.039 1.00 92.12 206 THR A O 1
ATOM 1619 N N . PRO A 1 207 ? 20.649 -12.576 -19.741 1.00 90.81 207 PRO A N 1
ATOM 1620 C CA . PRO A 1 207 ? 21.208 -13.416 -18.667 1.00 90.81 207 PRO A CA 1
ATOM 1621 C C . PRO A 1 207 ? 22.481 -14.177 -19.058 1.00 90.81 207 PRO A C 1
ATOM 1623 O O . PRO A 1 207 ? 23.298 -14.511 -18.210 1.00 90.81 207 PRO A O 1
ATOM 1626 N N . CYS A 1 208 ? 22.668 -14.434 -20.354 1.00 92.06 208 CYS A N 1
ATOM 1627 C CA . CYS A 1 208 ? 23.889 -15.009 -20.916 1.00 92.06 208 CYS A CA 1
ATOM 1628 C C . CYS A 1 208 ? 24.994 -13.972 -21.215 1.00 92.06 208 CYS A C 1
ATOM 1630 O O . CYS A 1 208 ? 25.952 -14.297 -21.910 1.00 92.06 208 CYS A O 1
ATOM 1632 N N . HIS A 1 209 ? 24.858 -12.734 -20.730 1.00 90.31 209 HIS A N 1
ATOM 1633 C CA . HIS A 1 209 ? 25.815 -11.625 -20.851 1.00 90.31 209 HIS A CA 1
ATOM 1634 C C . HIS A 1 209 ? 26.100 -11.109 -22.274 1.00 90.31 209 HIS A C 1
ATOM 1636 O O . HIS A 1 209 ? 27.095 -10.423 -22.499 1.00 90.31 209 HIS A O 1
ATOM 1642 N N . HIS A 1 210 ? 25.215 -11.367 -23.241 1.00 91.69 210 HIS A N 1
ATOM 1643 C CA . HIS A 1 210 ? 25.269 -10.722 -24.559 1.00 91.69 210 HIS A CA 1
ATOM 1644 C C . HIS A 1 210 ? 24.510 -9.392 -24.554 1.00 91.69 210 HIS A C 1
ATOM 1646 O O . HIS A 1 210 ? 23.423 -9.320 -23.972 1.00 91.69 210 HIS A O 1
ATOM 1652 N N . ILE A 1 211 ? 25.062 -8.381 -25.234 1.00 92.56 211 ILE A N 1
ATOM 1653 C CA . ILE A 1 211 ? 24.528 -7.014 -25.313 1.00 92.56 211 ILE A CA 1
ATOM 1654 C C . ILE A 1 211 ? 23.916 -6.700 -26.684 1.00 92.56 211 ILE A C 1
ATOM 1656 O O . ILE A 1 211 ? 24.442 -7.088 -27.728 1.00 92.56 211 ILE A O 1
ATOM 1660 N N . PHE A 1 212 ? 22.819 -5.947 -26.674 1.00 93.62 212 PHE A N 1
ATOM 1661 C CA . PHE A 1 212 ? 22.085 -5.502 -27.858 1.00 93.62 212 PHE A CA 1
ATOM 1662 C C . PHE A 1 212 ? 21.552 -4.080 -27.648 1.00 93.62 212 PHE A C 1
ATOM 1664 O O . PHE A 1 212 ? 21.461 -3.616 -26.513 1.00 93.62 212 PHE A O 1
ATOM 1671 N N . HIS A 1 213 ? 21.147 -3.389 -28.718 1.00 93.38 213 HIS A N 1
ATOM 1672 C CA . HIS A 1 213 ? 20.294 -2.202 -28.569 1.00 93.38 213 HIS A CA 1
ATOM 1673 C C . HIS A 1 213 ? 18.929 -2.621 -28.027 1.00 93.38 213 HIS A C 1
ATOM 1675 O O . HIS A 1 213 ? 18.390 -3.637 -28.472 1.00 93.38 213 HIS A O 1
ATOM 1681 N N . THR A 1 214 ? 18.344 -1.815 -27.140 1.00 92.88 214 THR A N 1
ATOM 1682 C CA . THR A 1 214 ? 17.015 -2.089 -26.566 1.00 92.88 214 THR A CA 1
ATOM 1683 C C . THR A 1 214 ? 15.970 -2.331 -27.651 1.00 92.88 214 THR A C 1
ATOM 1685 O O . THR A 1 214 ? 15.266 -3.332 -27.619 1.00 92.88 214 THR A O 1
ATOM 1688 N N . SER A 1 215 ? 15.945 -1.483 -28.684 1.00 93.25 215 SER A N 1
ATOM 1689 C CA . SER A 1 215 ? 15.015 -1.616 -29.812 1.00 93.25 215 SER A CA 1
ATOM 1690 C C . SER A 1 215 ? 15.209 -2.897 -30.626 1.00 93.25 215 SER A C 1
ATOM 1692 O O . SER A 1 215 ? 14.245 -3.434 -31.162 1.00 93.25 215 SER A O 1
ATOM 1694 N N . CYS A 1 216 ? 16.444 -3.394 -30.735 1.00 95.06 216 CYS A N 1
ATOM 1695 C CA . CYS A 1 216 ? 16.736 -4.607 -31.492 1.00 95.06 216 CYS A CA 1
ATOM 1696 C C . CYS A 1 216 ? 16.295 -5.857 -30.726 1.00 95.06 216 CYS A C 1
ATOM 1698 O O . CYS A 1 216 ? 15.698 -6.754 -31.317 1.00 95.06 216 CYS A O 1
ATOM 1700 N N . LEU A 1 217 ? 16.603 -5.929 -29.428 1.00 94.25 217 LEU A N 1
ATOM 1701 C CA . LEU A 1 217 ? 16.277 -7.106 -28.628 1.00 94.25 217 LEU A CA 1
ATOM 1702 C C . LEU A 1 217 ? 14.779 -7.188 -28.306 1.00 94.25 217 LEU A C 1
ATOM 1704 O O . LEU A 1 217 ? 14.230 -8.282 -28.379 1.00 94.25 217 LEU A O 1
ATOM 1708 N N . ASP A 1 218 ? 14.118 -6.060 -28.034 1.00 93.81 218 ASP A N 1
ATOM 1709 C CA . ASP A 1 218 ? 12.664 -5.998 -27.814 1.00 93.81 218 ASP A CA 1
ATOM 1710 C C . ASP A 1 218 ? 11.890 -6.565 -29.019 1.00 93.81 218 ASP A C 1
ATOM 1712 O O . ASP A 1 218 ? 11.118 -7.515 -28.880 1.00 93.81 218 ASP A O 1
ATOM 1716 N N . GLU A 1 219 ? 12.177 -6.084 -30.235 1.00 94.00 219 GLU A N 1
ATOM 1717 C CA . GLU A 1 219 ? 11.508 -6.585 -31.444 1.00 94.00 219 GLU A CA 1
ATOM 1718 C C . GLU A 1 219 ? 11.779 -8.078 -31.685 1.00 94.00 219 GLU A C 1
ATOM 1720 O O . GLU A 1 219 ? 10.886 -8.829 -32.077 1.00 94.00 219 GLU A O 1
ATOM 1725 N N . TRP A 1 220 ? 12.998 -8.541 -31.399 1.00 94.00 220 TRP A N 1
ATOM 1726 C CA . TRP A 1 220 ? 13.338 -9.958 -31.502 1.00 94.00 220 TRP A CA 1
ATOM 1727 C C . TRP A 1 220 ? 12.545 -10.819 -30.510 1.00 94.00 220 TRP A C 1
ATOM 1729 O O . TRP A 1 220 ? 12.022 -11.871 -30.885 1.00 94.00 220 TRP A O 1
ATOM 1739 N N . MET A 1 221 ? 12.412 -10.367 -29.262 1.00 93.25 221 MET A N 1
ATOM 1740 C CA . MET A 1 221 ? 11.710 -11.087 -28.195 1.00 93.25 221 MET A CA 1
ATOM 1741 C C . MET A 1 221 ? 10.203 -11.209 -28.441 1.00 93.25 221 MET A C 1
ATOM 1743 O O . MET A 1 221 ? 9.601 -12.183 -27.987 1.00 93.25 221 MET A O 1
ATOM 1747 N N . ARG A 1 222 ? 9.606 -10.305 -29.230 1.00 92.62 222 ARG A N 1
ATOM 1748 C CA . ARG A 1 222 ? 8.216 -10.441 -29.711 1.00 92.62 222 ARG A CA 1
ATOM 1749 C C . ARG A 1 222 ? 8.028 -11.627 -30.657 1.00 92.62 222 ARG A C 1
ATOM 1751 O O . ARG A 1 222 ? 6.927 -12.164 -30.747 1.00 92.62 222 ARG A O 1
ATOM 1758 N N . ILE A 1 223 ? 9.089 -12.035 -31.356 1.00 93.06 223 ILE A N 1
ATOM 1759 C CA . ILE A 1 223 ? 9.073 -13.167 -32.289 1.00 93.06 223 ILE A CA 1
ATOM 1760 C C . ILE A 1 223 ? 9.528 -14.449 -31.584 1.00 93.06 223 ILE A C 1
ATOM 1762 O O . ILE A 1 223 ? 8.891 -15.494 -31.726 1.00 93.06 223 ILE A O 1
ATOM 1766 N N . LYS A 1 224 ? 10.644 -14.397 -30.844 1.00 92.56 224 LYS A N 1
ATOM 1767 C CA . LYS A 1 224 ? 11.225 -15.564 -30.173 1.00 92.56 224 LYS A CA 1
ATOM 1768 C C . LYS A 1 224 ? 11.993 -15.182 -28.906 1.00 92.56 224 LYS A C 1
ATOM 1770 O O . LYS A 1 224 ? 12.923 -14.383 -28.946 1.00 92.56 224 LYS A O 1
ATOM 1775 N N . LEU A 1 225 ? 11.687 -15.854 -27.796 1.00 93.19 225 LEU A N 1
ATOM 1776 C CA . LEU A 1 225 ? 12.366 -15.687 -26.503 1.00 93.19 225 LEU A CA 1
ATOM 1777 C C . LEU A 1 225 ? 13.667 -16.508 -26.406 1.00 93.19 225 LEU A C 1
ATOM 1779 O O . LEU A 1 225 ? 13.844 -17.324 -25.505 1.00 93.19 225 LEU A O 1
ATOM 1783 N N . GLU A 1 226 ? 14.590 -16.300 -27.345 1.00 95.25 226 GLU A N 1
ATOM 1784 C CA . GLU A 1 226 ? 15.921 -16.924 -27.347 1.00 95.25 226 GLU A CA 1
ATOM 1785 C C . GLU A 1 226 ? 17.001 -15.900 -27.700 1.00 95.25 226 GLU A C 1
ATOM 1787 O O . GLU A 1 226 ? 16.824 -15.092 -28.614 1.00 95.25 226 GLU A O 1
ATOM 1792 N N . CYS A 1 227 ? 18.152 -15.967 -27.023 1.00 94.62 227 CYS A N 1
ATOM 1793 C CA . CYS A 1 227 ? 19.291 -15.100 -27.312 1.00 94.62 227 CYS A CA 1
ATOM 1794 C C . CYS A 1 227 ? 19.772 -15.280 -28.769 1.00 94.62 227 CYS A C 1
ATOM 1796 O O . CYS A 1 227 ? 20.135 -16.401 -29.142 1.00 94.62 227 CYS A O 1
ATOM 1798 N N . PRO A 1 228 ? 19.886 -14.203 -29.572 1.00 93.88 228 PRO A N 1
ATOM 1799 C CA . PRO A 1 228 ? 20.380 -14.281 -30.951 1.00 93.88 228 PRO A CA 1
ATOM 1800 C C . PRO A 1 228 ? 21.796 -14.854 -31.094 1.00 93.88 228 PRO A C 1
ATOM 1802 O O . PRO A 1 228 ? 22.135 -15.381 -32.151 1.00 93.88 228 PRO A O 1
ATOM 1805 N N . VAL A 1 229 ? 22.630 -14.752 -30.050 1.00 92.94 229 VAL A N 1
ATOM 1806 C CA . VAL A 1 229 ? 24.025 -15.218 -30.095 1.00 92.94 229 VAL A CA 1
ATOM 1807 C C . VAL A 1 229 ? 24.148 -16.684 -29.677 1.00 92.94 229 VAL A C 1
ATOM 1809 O O . VAL A 1 229 ? 24.726 -17.482 -30.409 1.00 92.94 229 VAL A O 1
ATOM 1812 N N . CYS A 1 230 ? 23.605 -17.060 -28.516 1.00 93.62 230 CYS A N 1
ATOM 1813 C CA . CYS A 1 230 ? 23.838 -18.383 -27.920 1.00 93.62 230 CYS A CA 1
ATOM 1814 C C . CYS A 1 230 ? 22.585 -19.256 -27.769 1.00 93.62 230 CYS A C 1
ATOM 1816 O O . CYS A 1 230 ? 22.692 -20.378 -27.284 1.00 93.62 230 CYS A O 1
ATOM 1818 N N . ARG A 1 231 ? 21.407 -18.771 -28.184 1.00 94.31 231 ARG A N 1
ATOM 1819 C CA . ARG A 1 231 ? 20.112 -19.482 -28.129 1.00 94.31 231 ARG A CA 1
ATOM 1820 C C . ARG A 1 231 ? 19.639 -19.894 -26.730 1.00 94.31 231 ARG A C 1
ATOM 1822 O O . ARG A 1 231 ? 18.705 -20.680 -26.607 1.00 94.31 231 ARG A O 1
ATOM 1829 N N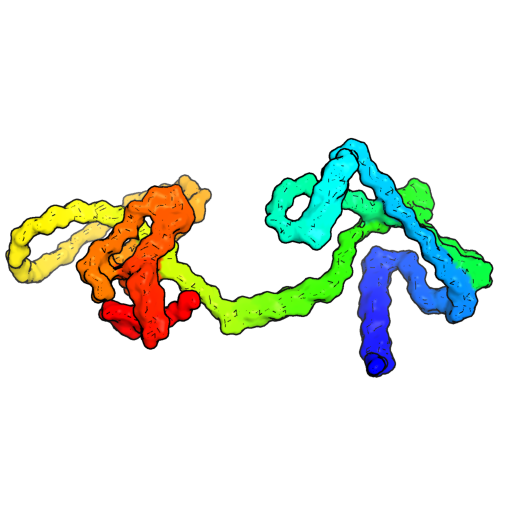 . THR A 1 232 ? 20.243 -19.356 -25.673 1.00 93.56 232 THR A N 1
ATOM 1830 C CA . THR A 1 232 ? 19.729 -19.497 -24.304 1.00 93.56 232 THR A CA 1
ATOM 1831 C C . THR A 1 232 ? 18.331 -18.866 -24.221 1.00 93.56 232 THR A C 1
ATOM 1833 O O . THR A 1 232 ? 18.153 -17.771 -24.769 1.00 93.56 232 THR A O 1
ATOM 1836 N N . PRO A 1 233 ? 17.344 -19.517 -23.575 1.00 92.06 233 PRO A N 1
ATOM 1837 C CA . PRO A 1 233 ? 16.008 -18.952 -23.417 1.00 92.06 233 PRO A CA 1
ATOM 1838 C C . PRO A 1 233 ? 16.062 -17.642 -22.625 1.00 92.06 233 PRO A C 1
ATOM 1840 O O . PRO A 1 233 ? 16.823 -17.522 -21.662 1.00 92.06 233 PRO A O 1
ATOM 1843 N N . LEU A 1 234 ? 15.263 -16.663 -23.044 1.00 91.50 234 LEU A N 1
ATOM 1844 C CA . LEU A 1 234 ? 15.205 -15.341 -22.426 1.00 91.50 234 LEU A CA 1
ATOM 1845 C C . LEU A 1 234 ? 13.947 -15.198 -21.554 1.00 91.50 234 LEU A C 1
ATOM 1847 O O . LEU A 1 234 ? 12.863 -15.582 -22.000 1.00 91.50 234 LEU A O 1
ATOM 1851 N N . PRO A 1 235 ? 14.059 -14.631 -20.338 1.00 89.19 235 PRO A N 1
ATOM 1852 C CA . PRO A 1 235 ? 12.900 -14.208 -19.556 1.00 89.19 235 PRO A CA 1
ATOM 1853 C C . PRO A 1 235 ? 12.037 -13.199 -20.334 1.00 89.19 235 PRO A C 1
ATOM 1855 O O . PRO A 1 235 ? 12.604 -12.365 -21.041 1.00 89.19 235 PRO A O 1
ATOM 1858 N N . PRO A 1 236 ? 10.701 -13.229 -20.219 1.00 83.00 236 PRO A N 1
ATOM 1859 C CA . PRO A 1 236 ? 9.851 -12.207 -20.829 1.00 83.00 236 PRO A CA 1
ATOM 1860 C C . PRO A 1 236 ? 10.148 -10.814 -20.243 1.00 83.00 236 PRO A C 1
ATOM 1862 O O . PRO A 1 236 ? 10.567 -10.705 -19.087 1.00 83.00 236 PRO A O 1
ATOM 1865 N N . ILE A 1 237 ? 9.964 -9.781 -21.073 1.00 77.88 237 ILE A N 1
ATOM 1866 C CA . ILE A 1 237 ? 10.089 -8.352 -20.719 1.00 77.88 237 ILE A CA 1
ATOM 1867 C C . ILE A 1 237 ? 8.758 -7.763 -20.264 1.00 77.88 237 ILE A C 1
ATOM 1869 O O . ILE A 1 237 ? 7.707 -8.290 -20.698 1.00 77.88 237 ILE A O 1
#